Protein AF-A0A7S0SL80-F1 (afdb_monomer_lite)

Sequence (204 aa):
QRSHAAMSSPGVRVAADKIKVLCLHGFTQNADIFRKRTGSIRKPLKSRVDFVFIDGPHSAAGAFPDSDRAAADADEDGDAIDSVGPRAWWLVGENIAAAASAAAAAALLERVTLDGAAVAAPAPAAVTSLPTVTTDGEAPSEASPAPAPTWVRPALSREMRGWEETAALITEVVASEGPFDGVLAFSQGASTSALALALIPQLA

pLDDT: mean 70.62, std 24.89, range [29.25, 98.5]

Organism: NCBI:txid81844

Radius of gyration: 25.87 Å; chains: 1; bounding box: 81×48×88 Å

Structure (mmCIF, N/CA/C/O backbone):
data_AF-A0A7S0SL80-F1
#
_entry.id   AF-A0A7S0SL80-F1
#
loop_
_atom_site.group_PDB
_atom_site.id
_atom_site.type_symbol
_atom_site.label_atom_id
_atom_site.label_alt_id
_atom_site.label_comp_id
_atom_site.label_asym_id
_atom_site.label_entity_id
_atom_site.label_seq_id
_atom_site.pdbx_PDB_ins_code
_atom_site.Cartn_x
_atom_site.Cartn_y
_atom_site.Cartn_z
_atom_site.occupancy
_atom_site.B_iso_or_equiv
_atom_site.auth_seq_id
_atom_site.auth_comp_id
_atom_site.auth_asym_id
_atom_site.auth_atom_id
_atom_site.pdbx_PDB_model_num
ATOM 1 N N . GLN A 1 1 ? -39.225 17.479 52.456 1.00 45.88 1 GLN A N 1
ATOM 2 C CA . GLN A 1 1 ? -39.563 16.894 51.139 1.00 45.88 1 GLN A CA 1
ATOM 3 C C . GLN A 1 1 ? -39.237 17.890 50.033 1.00 45.88 1 GLN A C 1
ATOM 5 O O . GLN A 1 1 ? -40.044 18.768 49.779 1.00 45.88 1 GLN A O 1
ATOM 10 N N . ARG A 1 2 ? -38.063 17.774 49.404 1.00 41.66 2 ARG A N 1
ATOM 11 C CA . ARG A 1 2 ? -37.800 18.183 48.010 1.00 41.66 2 ARG A CA 1
ATOM 12 C C . ARG A 1 2 ? -36.617 17.345 47.524 1.00 41.66 2 ARG A C 1
ATOM 14 O O . ARG A 1 2 ? -35.468 17.745 47.643 1.00 41.66 2 ARG A O 1
ATOM 21 N N . SER A 1 3 ? -36.915 16.124 47.095 1.00 41.66 3 SER A N 1
ATOM 22 C CA . SER A 1 3 ? -35.968 15.254 46.403 1.00 41.66 3 SER A CA 1
ATOM 23 C C . SER A 1 3 ? -35.862 15.721 44.952 1.00 41.66 3 SER A C 1
ATOM 25 O O . SER A 1 3 ? -36.843 15.659 44.213 1.00 41.66 3 SER A O 1
ATOM 27 N N . HIS A 1 4 ? -34.683 16.201 44.560 1.00 39.75 4 HIS A N 1
ATOM 28 C CA . HIS A 1 4 ? -34.310 16.375 43.159 1.00 39.75 4 HIS A CA 1
ATOM 29 C C . HIS A 1 4 ? -34.235 14.987 42.511 1.00 39.75 4 HIS A C 1
ATOM 31 O O . HIS A 1 4 ? -33.303 14.227 42.765 1.00 39.75 4 HIS A O 1
ATOM 37 N N . ALA A 1 5 ? -35.235 14.639 41.704 1.00 42.50 5 ALA A N 1
ATOM 38 C CA . ALA A 1 5 ? -35.160 13.489 40.816 1.00 42.50 5 ALA A CA 1
ATOM 39 C C . ALA A 1 5 ? -34.332 13.894 39.589 1.00 42.50 5 ALA A C 1
ATOM 41 O O . ALA A 1 5 ? -34.804 14.634 38.727 1.00 42.50 5 ALA A O 1
ATOM 42 N N . ALA A 1 6 ? -33.077 13.450 39.534 1.00 42.19 6 ALA A N 1
ATOM 43 C CA . ALA A 1 6 ? -32.296 13.481 38.307 1.00 42.19 6 ALA A CA 1
ATOM 44 C C . ALA A 1 6 ? -32.868 12.417 37.360 1.00 42.19 6 ALA A C 1
ATOM 46 O O . ALA A 1 6 ? -32.791 11.222 37.640 1.00 42.19 6 ALA A O 1
ATOM 47 N N . MET A 1 7 ? -33.471 12.853 36.253 1.00 41.91 7 MET A N 1
ATOM 48 C CA . MET A 1 7 ? -33.813 11.963 35.149 1.00 41.91 7 MET A CA 1
ATOM 49 C C . MET A 1 7 ? -32.515 11.558 34.449 1.00 41.91 7 MET A C 1
ATOM 51 O O . MET A 1 7 ? -31.888 12.363 33.765 1.00 41.91 7 MET A O 1
ATOM 55 N N . SER A 1 8 ? -32.086 10.315 34.650 1.00 44.09 8 SER A N 1
ATOM 56 C CA . SER A 1 8 ? -31.025 9.709 33.852 1.00 44.09 8 SER A CA 1
ATOM 57 C C . SER A 1 8 ? -31.601 9.312 32.493 1.00 44.09 8 SER A C 1
ATOM 59 O O . SER A 1 8 ? -32.372 8.359 32.398 1.00 44.09 8 SER A O 1
ATOM 61 N N . SER A 1 9 ? -31.244 10.049 31.442 1.00 46.28 9 SER A N 1
ATOM 62 C CA . SER A 1 9 ? -31.487 9.630 30.058 1.00 46.28 9 SER A CA 1
ATOM 63 C C . SER A 1 9 ? -30.728 8.327 29.761 1.00 46.28 9 SER A C 1
ATOM 65 O O . SER A 1 9 ? -29.599 8.165 30.237 1.00 46.28 9 SER A O 1
ATOM 67 N N . PRO A 1 10 ? -31.293 7.392 28.975 1.00 47.53 10 PRO A N 1
ATOM 68 C CA . PRO A 1 10 ? -30.609 6.155 28.629 1.00 47.53 10 PRO A CA 1
ATOM 69 C C . PRO A 1 10 ? -29.461 6.473 27.666 1.00 47.53 10 PRO A C 1
ATOM 71 O O . PRO A 1 10 ? -29.673 6.854 26.517 1.00 47.53 10 PRO A O 1
ATOM 74 N N . GLY A 1 11 ? -28.228 6.345 28.154 1.00 39.84 11 GLY A N 1
ATOM 75 C CA . GLY A 1 11 ? -27.039 6.442 27.321 1.00 39.84 11 GLY A CA 1
ATOM 76 C C . GLY A 1 11 ? -27.026 5.315 26.294 1.00 39.84 11 GLY A C 1
ATOM 77 O O . GLY A 1 11 ? -26.896 4.144 26.654 1.00 39.84 11 GLY A O 1
ATOM 78 N N . VAL A 1 12 ? -27.115 5.672 25.014 1.00 49.72 12 VAL A N 1
ATOM 79 C CA . VAL A 1 12 ? -26.627 4.820 23.931 1.00 49.72 12 VAL A CA 1
ATOM 80 C C . VAL A 1 12 ? -25.124 4.682 24.152 1.00 49.72 12 VAL A C 1
ATOM 82 O O . VAL A 1 12 ? -24.356 5.609 23.904 1.00 49.72 12 VAL A O 1
ATOM 85 N N . ARG A 1 13 ? -24.690 3.536 24.678 1.00 46.88 13 ARG A N 1
ATOM 86 C CA . ARG A 1 13 ? -23.285 3.148 24.588 1.00 46.88 13 ARG A CA 1
ATOM 87 C C . ARG A 1 13 ? -23.047 2.705 23.151 1.00 46.88 13 ARG A C 1
ATOM 89 O O . ARG A 1 13 ? -23.249 1.539 22.833 1.00 46.88 13 ARG A O 1
ATOM 96 N N . VAL A 1 14 ? -22.654 3.647 22.296 1.00 53.72 14 VAL A N 1
ATOM 97 C CA . VAL A 1 14 ? -21.941 3.310 21.062 1.00 53.72 14 VAL A CA 1
ATOM 98 C C . VAL A 1 14 ? -20.689 2.576 21.540 1.00 53.72 14 VAL A C 1
ATOM 100 O O . VAL A 1 14 ? -19.920 3.129 22.332 1.00 53.72 14 VAL A O 1
ATOM 103 N N . ALA A 1 15 ? -20.544 1.293 21.199 1.00 55.31 15 ALA A N 1
ATOM 104 C CA . ALA A 1 15 ? -19.260 0.627 21.371 1.00 55.31 15 ALA A CA 1
ATOM 105 C C . ALA A 1 15 ? -18.229 1.532 20.693 1.00 55.31 15 ALA A C 1
ATOM 107 O O . ALA A 1 15 ? -18.472 1.946 19.569 1.00 55.31 15 ALA A O 1
ATOM 108 N N . ALA A 1 16 ? -17.168 1.943 21.389 1.00 63.47 16 ALA A N 1
ATOM 109 C CA . ALA A 1 16 ? -16.186 2.832 20.781 1.00 63.47 16 ALA A CA 1
ATOM 110 C C . ALA A 1 16 ? -15.613 2.117 19.551 1.00 63.47 16 ALA A C 1
ATOM 112 O O . ALA A 1 16 ? -14.876 1.139 19.711 1.00 63.47 16 ALA A O 1
ATOM 113 N N . ASP A 1 17 ? -16.027 2.547 18.357 1.00 83.19 17 ASP A N 1
ATOM 114 C CA . ASP A 1 17 ? -15.574 1.956 17.109 1.00 83.19 17 ASP A CA 1
ATOM 115 C C . ASP A 1 17 ? -14.051 2.068 17.070 1.00 83.19 17 ASP A C 1
ATOM 117 O O . ASP A 1 17 ? -13.460 3.078 17.471 1.00 83.19 17 ASP A O 1
ATOM 121 N N . LYS A 1 18 ? -13.396 0.968 16.702 1.00 92.19 18 LYS A N 1
ATOM 122 C CA . LYS A 1 18 ? -11.940 0.962 16.589 1.00 92.19 18 LYS A CA 1
ATOM 123 C C . LYS A 1 18 ? -11.539 1.916 15.472 1.00 92.19 18 LYS A C 1
ATOM 125 O O . LYS A 1 18 ? -12.165 1.912 14.419 1.00 92.19 18 LYS A O 1
ATOM 130 N N . ILE A 1 19 ? -10.449 2.642 15.691 1.00 95.50 19 ILE A N 1
ATOM 131 C CA . ILE A 1 19 ? -9.806 3.467 14.668 1.00 95.50 19 ILE A CA 1
ATOM 132 C C . ILE A 1 19 ? -9.389 2.541 13.526 1.00 95.50 19 ILE A C 1
ATOM 134 O O . ILE A 1 19 ? -8.649 1.588 13.771 1.00 95.50 19 ILE A O 1
ATOM 138 N N . LYS A 1 20 ? -9.833 2.794 12.301 1.00 96.56 20 LYS A N 1
ATOM 139 C CA . LYS A 1 20 ? -9.471 1.974 11.146 1.00 96.56 20 LYS A CA 1
ATOM 140 C C . LYS A 1 20 ? -8.301 2.598 10.397 1.00 96.56 20 LYS A C 1
ATOM 142 O O . LYS A 1 20 ? -8.351 3.755 9.997 1.00 96.56 20 LYS A O 1
ATOM 147 N N . VAL A 1 21 ? -7.233 1.831 10.205 1.00 97.94 21 VAL A N 1
ATOM 148 C CA . VAL A 1 21 ? -5.991 2.293 9.579 1.00 97.94 21 VAL A CA 1
ATOM 149 C C . VAL A 1 21 ? -5.694 1.467 8.336 1.00 97.94 21 VAL A C 1
ATOM 151 O O . VAL A 1 21 ? -5.547 0.247 8.424 1.00 97.94 21 VAL A O 1
ATOM 154 N N . LEU A 1 22 ? -5.566 2.141 7.193 1.00 98.44 22 LEU A N 1
ATOM 155 C CA . LEU A 1 22 ? -5.113 1.538 5.941 1.00 98.44 22 LEU A CA 1
ATOM 156 C C . LEU A 1 22 ? -3.594 1.339 5.984 1.00 98.44 22 LEU A C 1
ATOM 158 O O . LEU A 1 22 ? -2.851 2.266 6.302 1.00 98.44 22 LEU A O 1
ATOM 162 N N . CYS A 1 23 ? -3.116 0.145 5.652 1.00 98.50 23 CYS A N 1
ATOM 163 C CA . CYS A 1 23 ? -1.708 -0.224 5.722 1.00 98.50 23 CYS A CA 1
ATOM 164 C C . CYS A 1 23 ? -1.111 -0.454 4.328 1.00 98.50 23 CYS A C 1
ATOM 166 O O . CYS A 1 23 ? -1.499 -1.397 3.638 1.00 98.50 23 CYS A O 1
ATOM 168 N N . LEU A 1 24 ? -0.110 0.353 3.955 1.00 98.44 24 LEU A N 1
ATOM 169 C CA . LEU A 1 24 ? 0.562 0.302 2.649 1.00 98.44 24 LEU A CA 1
ATOM 170 C C . LEU A 1 24 ? 2.029 -0.140 2.798 1.00 98.44 24 LEU A C 1
ATOM 172 O O . LEU A 1 24 ? 2.860 0.577 3.367 1.00 98.44 24 LEU A O 1
ATOM 176 N N . HIS A 1 25 ? 2.357 -1.326 2.281 1.00 97.38 25 HIS A N 1
ATOM 177 C CA . HIS A 1 25 ? 3.691 -1.930 2.397 1.00 97.38 25 HIS A CA 1
ATOM 178 C C . HIS A 1 25 ? 4.760 -1.222 1.533 1.00 97.38 25 HIS A C 1
ATOM 180 O O . HIS A 1 25 ? 4.447 -0.412 0.663 1.00 97.38 25 HIS A O 1
ATOM 186 N N . GLY A 1 26 ? 6.044 -1.529 1.747 1.00 94.62 26 GLY A N 1
ATOM 187 C CA . GLY A 1 26 ? 7.151 -1.008 0.933 1.00 94.62 26 GLY A CA 1
ATOM 188 C C . GLY A 1 26 ? 7.387 -1.783 -0.368 1.00 94.62 26 GLY A C 1
ATOM 189 O O . GLY A 1 26 ? 6.841 -2.865 -0.572 1.00 94.62 26 GLY A O 1
ATOM 190 N N . PHE A 1 27 ? 8.242 -1.247 -1.244 1.00 91.62 27 PHE A N 1
ATOM 191 C CA . PHE A 1 27 ? 8.637 -1.918 -2.488 1.00 91.62 27 PHE A CA 1
ATOM 192 C C . PHE A 1 27 ? 9.201 -3.311 -2.191 1.00 91.62 27 PHE A C 1
ATOM 194 O O . PHE A 1 27 ? 9.991 -3.470 -1.260 1.00 91.62 27 PHE A O 1
ATOM 201 N N . THR A 1 28 ? 8.816 -4.306 -2.990 1.00 90.12 28 THR A N 1
ATOM 202 C CA . THR A 1 28 ? 9.224 -5.720 -2.880 1.00 90.12 28 THR A CA 1
ATOM 203 C C . THR A 1 28 ? 8.741 -6.465 -1.639 1.00 90.12 28 THR A C 1
ATOM 205 O O . THR A 1 28 ? 9.136 -7.609 -1.449 1.00 90.12 28 THR A O 1
ATOM 208 N N . GLN A 1 29 ? 7.843 -5.862 -0.858 1.00 91.19 29 GLN A N 1
ATOM 209 C CA . GLN A 1 29 ? 7.086 -6.523 0.209 1.00 91.19 29 GLN A CA 1
ATOM 210 C C . GLN A 1 29 ? 5.669 -6.863 -0.273 1.00 91.19 29 GLN A C 1
ATOM 212 O O . GLN A 1 29 ? 5.323 -6.596 -1.420 1.00 91.19 29 GLN A O 1
ATOM 217 N N . ASN A 1 30 ? 4.852 -7.417 0.615 1.00 93.56 30 ASN A N 1
ATOM 218 C CA . ASN A 1 30 ? 3.414 -7.624 0.448 1.00 93.56 30 ASN A CA 1
ATOM 219 C C . ASN A 1 30 ? 2.694 -7.295 1.776 1.00 93.56 30 ASN A C 1
ATOM 221 O O . ASN A 1 30 ? 3.339 -6.943 2.779 1.00 93.56 30 ASN A O 1
ATOM 225 N N . ALA A 1 31 ? 1.366 -7.389 1.788 1.00 95.69 31 ALA A N 1
ATOM 226 C CA . ALA A 1 31 ? 0.514 -7.137 2.945 1.00 95.69 31 ALA A CA 1
ATOM 227 C C . ALA A 1 31 ? 0.921 -7.981 4.164 1.00 95.69 31 ALA A C 1
ATOM 229 O O . ALA A 1 31 ? 1.035 -7.454 5.277 1.00 95.69 31 ALA A O 1
ATOM 230 N N . ASP A 1 32 ? 1.212 -9.265 3.958 1.00 93.19 32 ASP A N 1
ATOM 231 C CA . ASP A 1 32 ? 1.542 -10.207 5.028 1.00 93.19 32 ASP A CA 1
ATOM 232 C C . ASP A 1 32 ? 2.886 -9.910 5.691 1.00 93.19 32 ASP A C 1
ATOM 234 O O . ASP A 1 32 ? 2.960 -9.799 6.921 1.00 93.19 32 ASP A O 1
ATOM 238 N N . ILE A 1 33 ? 3.942 -9.707 4.899 1.00 91.25 33 ILE A N 1
ATOM 239 C CA . ILE A 1 33 ? 5.267 -9.303 5.386 1.00 91.25 33 ILE A CA 1
ATOM 240 C C . ILE A 1 33 ? 5.136 -8.004 6.180 1.00 91.25 33 ILE A C 1
ATOM 242 O O . ILE A 1 33 ? 5.665 -7.881 7.290 1.00 91.25 33 ILE A O 1
ATOM 246 N N . PHE A 1 34 ? 4.387 -7.031 5.656 1.00 95.25 34 PHE A N 1
ATOM 247 C CA . PHE A 1 34 ? 4.197 -5.764 6.350 1.00 95.25 34 PHE A CA 1
ATOM 248 C C . PHE A 1 34 ? 3.421 -5.939 7.662 1.00 95.25 34 PHE A C 1
ATOM 250 O O . PHE A 1 34 ? 3.798 -5.366 8.688 1.00 95.25 34 PHE A O 1
ATOM 257 N N . ARG A 1 35 ? 2.400 -6.799 7.692 1.00 95.19 35 ARG A N 1
ATOM 258 C CA . ARG A 1 35 ? 1.628 -7.134 8.898 1.00 95.19 35 ARG A CA 1
ATOM 259 C C . ARG A 1 35 ? 2.446 -7.862 9.967 1.00 95.19 35 ARG A C 1
ATOM 261 O O . ARG A 1 35 ? 2.196 -7.664 11.168 1.00 95.19 35 ARG A O 1
ATOM 268 N N . LYS A 1 36 ? 3.383 -8.723 9.558 1.00 93.25 36 LYS A N 1
ATOM 269 C CA . LYS A 1 36 ? 4.331 -9.408 10.450 1.00 93.25 36 LYS A CA 1
ATOM 270 C C . LYS A 1 36 ? 5.310 -8.399 11.053 1.00 93.25 36 LYS A C 1
ATOM 272 O O . LYS A 1 36 ? 5.351 -8.253 12.278 1.00 93.25 36 LYS A O 1
ATOM 277 N N . ARG A 1 37 ? 5.978 -7.601 10.213 1.00 92.38 37 ARG A N 1
ATOM 278 C CA . ARG A 1 37 ? 6.986 -6.605 10.632 1.00 92.38 37 ARG A CA 1
ATOM 279 C C . ARG A 1 37 ? 6.424 -5.457 11.469 1.00 92.38 37 ARG A C 1
ATOM 281 O O . ARG A 1 37 ? 7.108 -4.932 12.341 1.00 92.38 37 ARG A O 1
ATOM 288 N N . THR A 1 38 ? 5.158 -5.099 11.277 1.00 94.38 38 THR A N 1
ATOM 289 C CA . THR A 1 38 ? 4.466 -4.095 12.108 1.00 94.38 38 THR A CA 1
ATOM 290 C C . THR A 1 38 ? 3.914 -4.666 13.420 1.00 94.38 38 THR A C 1
ATOM 292 O O . THR A 1 38 ? 3.205 -3.975 14.153 1.00 94.38 38 THR A O 1
ATOM 295 N N . GLY A 1 39 ? 4.241 -5.917 13.773 1.00 94.38 39 GLY A N 1
ATOM 296 C CA . GLY A 1 39 ? 3.738 -6.597 14.967 1.00 94.38 39 GLY A CA 1
ATOM 297 C C . GLY A 1 39 ? 3.978 -5.847 16.283 1.00 94.38 39 GLY A C 1
ATOM 298 O O . GLY A 1 39 ? 3.116 -5.899 17.161 1.00 94.38 39 GLY A O 1
ATOM 299 N N . SER A 1 40 ? 5.091 -5.120 16.416 1.00 95.56 40 SER A N 1
ATOM 300 C CA . SER A 1 40 ? 5.412 -4.309 17.603 1.00 95.56 40 SER A CA 1
ATOM 301 C C . SER A 1 40 ? 4.432 -3.152 17.831 1.00 95.56 40 SER A C 1
ATOM 303 O O . SER A 1 40 ? 4.143 -2.821 18.977 1.00 95.56 40 SER A O 1
ATOM 305 N N . ILE A 1 41 ? 3.867 -2.586 16.761 1.00 93.69 41 ILE A N 1
ATOM 306 C CA . ILE A 1 41 ? 2.857 -1.517 16.812 1.00 93.69 41 ILE A CA 1
ATOM 307 C C . ILE A 1 41 ? 1.446 -2.122 16.845 1.00 93.69 41 ILE A C 1
ATOM 309 O O . ILE A 1 41 ? 0.592 -1.716 17.634 1.00 93.69 41 ILE A O 1
ATOM 313 N N . ARG A 1 42 ? 1.201 -3.149 16.027 1.00 95.38 42 ARG A N 1
ATOM 314 C CA . ARG A 1 42 ? -0.118 -3.769 15.855 1.00 95.38 42 ARG A CA 1
ATOM 315 C C . ARG A 1 42 ? -0.587 -4.538 17.090 1.00 95.38 42 ARG A C 1
ATOM 317 O O . ARG A 1 42 ? -1.750 -4.427 17.475 1.00 95.38 42 ARG A O 1
ATOM 324 N N . LYS A 1 43 ? 0.284 -5.343 17.718 1.00 95.62 43 LYS A N 1
ATOM 325 C CA . LYS A 1 43 ? -0.107 -6.218 18.843 1.00 95.62 43 LYS A CA 1
ATOM 326 C C . LYS A 1 43 ? -0.609 -5.414 20.059 1.00 95.62 43 LYS A C 1
ATOM 328 O O . LYS A 1 43 ? -1.670 -5.784 20.567 1.00 95.62 43 LYS A O 1
ATOM 333 N N . PRO A 1 44 ? 0.057 -4.326 20.502 1.00 97.06 44 PRO A N 1
ATOM 334 C CA . PRO A 1 44 ? -0.446 -3.491 21.598 1.00 97.06 44 PRO A CA 1
ATOM 335 C C . PRO A 1 44 ? -1.743 -2.740 21.267 1.00 97.06 44 PRO A C 1
ATOM 337 O O . PRO A 1 44 ? -2.557 -2.506 22.157 1.00 97.06 44 PRO A O 1
ATOM 340 N N . LEU A 1 45 ? -1.957 -2.379 19.997 1.00 95.75 45 LEU A N 1
ATOM 341 C CA . LEU A 1 45 ? -3.075 -1.530 19.572 1.00 95.75 45 LEU A CA 1
ATOM 342 C C . LEU A 1 45 ? -4.325 -2.296 19.111 1.00 95.75 45 LEU A C 1
ATOM 344 O O . LEU A 1 45 ? -5.356 -1.673 18.878 1.00 95.75 45 LEU A O 1
ATOM 348 N N . LYS A 1 46 ? -4.299 -3.635 19.053 1.00 93.25 46 LYS A N 1
ATOM 349 C CA . LYS A 1 46 ? -5.392 -4.482 18.517 1.00 93.25 46 LYS A CA 1
ATOM 350 C C . LYS A 1 46 ? -6.787 -4.262 19.131 1.00 93.25 46 LYS A C 1
ATOM 352 O O . LYS A 1 46 ? -7.798 -4.646 18.539 1.00 93.25 46 LYS A O 1
ATOM 357 N N . SER A 1 47 ? -6.858 -3.736 20.356 1.00 94.06 47 SER A N 1
ATOM 358 C CA . SER A 1 47 ? -8.125 -3.443 21.041 1.00 94.06 47 SER A CA 1
ATOM 359 C C . SER A 1 47 ? -8.732 -2.105 20.625 1.00 94.06 47 SER A C 1
ATOM 361 O O . SER A 1 47 ? -9.924 -1.913 20.834 1.00 94.06 47 SER A O 1
ATOM 363 N N . ARG A 1 48 ? -7.933 -1.210 20.037 1.00 95.38 48 ARG A N 1
ATOM 364 C CA . ARG A 1 48 ? -8.309 0.168 19.692 1.00 95.38 48 ARG A CA 1
ATOM 365 C C . ARG A 1 48 ? -8.233 0.465 18.202 1.00 95.38 48 ARG A C 1
ATOM 367 O O . ARG A 1 48 ? -8.915 1.374 17.757 1.00 95.38 48 ARG A O 1
ATOM 374 N N . VAL A 1 49 ? -7.392 -0.264 17.475 1.00 96.75 49 VAL A N 1
ATOM 375 C CA . VAL A 1 49 ? -7.111 -0.031 16.061 1.00 96.75 49 VAL A CA 1
ATOM 376 C C . VAL A 1 49 ? -7.411 -1.296 15.272 1.00 96.75 49 VAL A C 1
ATOM 378 O O . VAL A 1 49 ? -7.006 -2.395 15.671 1.00 96.75 49 VAL A O 1
ATOM 381 N N . ASP A 1 50 ? -8.129 -1.126 14.172 1.00 96.12 50 ASP A N 1
ATOM 382 C CA . ASP A 1 50 ? -8.305 -2.116 13.125 1.00 96.12 50 ASP A CA 1
ATOM 383 C C . ASP A 1 50 ? -7.354 -1.785 11.970 1.00 96.12 50 ASP A C 1
ATOM 385 O O . ASP A 1 50 ? -7.370 -0.673 11.450 1.00 96.12 50 ASP A O 1
ATOM 389 N N . PHE A 1 51 ? -6.468 -2.714 11.622 1.00 97.50 51 PHE A N 1
ATOM 390 C CA . PHE A 1 51 ? -5.441 -2.488 10.604 1.00 97.50 51 PHE A CA 1
ATOM 391 C C . PHE A 1 51 ? -5.784 -3.295 9.356 1.00 97.50 51 PHE A C 1
ATOM 393 O O . PHE A 1 51 ? -5.757 -4.528 9.405 1.00 97.50 51 PHE A O 1
ATOM 400 N N . VAL A 1 52 ? -6.031 -2.604 8.247 1.00 97.81 52 VAL A N 1
ATOM 401 C CA . VAL A 1 52 ? -6.367 -3.199 6.949 1.00 97.81 52 VAL A CA 1
ATOM 402 C C . VAL A 1 52 ? -5.125 -3.185 6.071 1.00 97.81 52 VAL A C 1
ATOM 404 O O . VAL A 1 52 ? -4.668 -2.125 5.654 1.00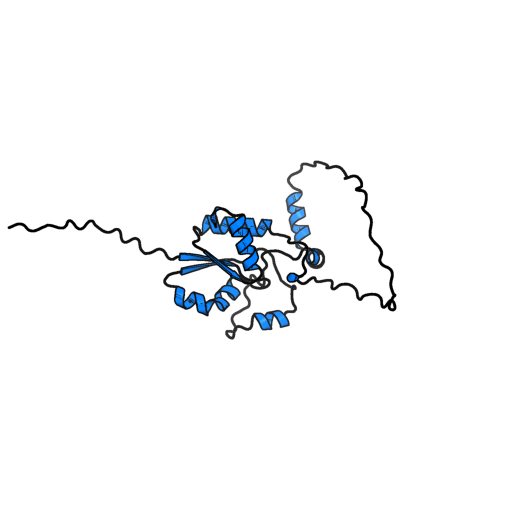 97.81 52 VAL A O 1
ATOM 407 N N . PHE A 1 53 ? -4.543 -4.355 5.821 1.00 98.06 53 PHE A N 1
ATOM 408 C CA . PHE A 1 53 ? -3.358 -4.506 4.975 1.00 98.06 53 PHE A CA 1
ATOM 409 C C . PHE A 1 53 ? -3.785 -4.910 3.572 1.00 98.06 53 PHE A C 1
ATOM 411 O O . PHE A 1 53 ? -4.533 -5.872 3.426 1.00 98.06 53 PHE A O 1
ATOM 418 N N . ILE A 1 54 ? -3.283 -4.197 2.566 1.00 98.06 54 ILE A N 1
ATOM 419 C CA . ILE A 1 54 ? -3.576 -4.469 1.158 1.00 98.06 54 ILE A CA 1
ATOM 420 C C . ILE A 1 54 ? -2.290 -4.638 0.353 1.00 98.06 54 ILE A C 1
ATOM 422 O O . ILE A 1 54 ? -1.251 -4.062 0.691 1.00 98.06 54 ILE A O 1
ATOM 426 N N . ASP A 1 55 ? -2.372 -5.438 -0.704 1.00 97.31 55 ASP A N 1
ATOM 427 C CA . ASP A 1 55 ? -1.268 -5.706 -1.619 1.00 97.31 55 ASP A CA 1
ATOM 428 C C . ASP A 1 55 ? -1.222 -4.690 -2.756 1.00 97.31 55 ASP A C 1
ATOM 430 O O . ASP A 1 55 ? -2.240 -4.365 -3.361 1.00 97.31 55 ASP A O 1
ATOM 434 N N . GLY A 1 56 ? -0.020 -4.224 -3.090 1.00 95.88 56 GLY A N 1
ATOM 435 C CA . GLY A 1 56 ? 0.205 -3.422 -4.285 1.00 95.88 56 GLY A CA 1
ATOM 436 C C . GLY A 1 56 ? -0.133 -4.218 -5.553 1.00 95.88 56 GLY A C 1
ATOM 437 O O . GLY A 1 56 ? 0.180 -5.411 -5.632 1.00 95.88 56 GLY A O 1
ATOM 438 N N . PRO A 1 57 ? -0.732 -3.590 -6.579 1.00 95.69 57 PRO A N 1
ATOM 439 C CA . PRO A 1 57 ? -1.219 -4.315 -7.753 1.00 95.69 57 PRO A CA 1
ATOM 440 C C . PRO A 1 57 ? -0.082 -4.846 -8.637 1.00 95.69 57 PRO A C 1
ATOM 442 O O . PRO A 1 57 ? -0.256 -5.828 -9.363 1.00 95.69 57 PRO A O 1
ATOM 445 N N . HIS A 1 58 ? 1.109 -4.246 -8.563 1.00 92.06 58 HIS A N 1
ATOM 446 C CA . HIS A 1 58 ? 2.218 -4.576 -9.454 1.00 92.06 58 HIS A CA 1
ATOM 447 C C . HIS A 1 58 ? 3.106 -5.664 -8.868 1.00 92.06 58 HIS A C 1
ATOM 449 O O . HIS A 1 58 ? 3.513 -5.590 -7.710 1.00 92.06 58 HIS A O 1
ATOM 455 N N . SER A 1 59 ? 3.468 -6.660 -9.679 1.00 90.44 59 SER A N 1
ATOM 456 C CA . SER A 1 59 ? 4.494 -7.627 -9.286 1.00 90.44 59 SER A CA 1
ATOM 457 C C . SER A 1 59 ? 5.870 -6.963 -9.258 1.00 90.44 59 SER A C 1
ATOM 459 O O . SER A 1 59 ? 6.262 -6.278 -10.199 1.00 90.44 59 SER A O 1
ATOM 461 N N . ALA A 1 60 ? 6.622 -7.212 -8.189 1.00 87.19 60 ALA A N 1
ATOM 462 C CA . ALA A 1 60 ? 8.026 -6.834 -8.054 1.00 87.19 60 ALA A CA 1
ATOM 463 C C . ALA A 1 60 ? 8.951 -8.068 -8.078 1.00 87.19 60 ALA A C 1
ATOM 465 O O . ALA A 1 60 ? 10.069 -8.045 -7.544 1.00 87.19 60 ALA A O 1
ATOM 466 N N . ALA A 1 61 ? 8.479 -9.182 -8.647 1.00 84.19 61 ALA A N 1
ATOM 467 C CA . ALA A 1 61 ? 9.284 -10.383 -8.835 1.00 84.19 61 ALA A CA 1
ATOM 468 C C . ALA A 1 61 ? 10.501 -10.069 -9.725 1.00 84.19 61 ALA A C 1
ATOM 470 O O . ALA A 1 61 ? 10.416 -9.266 -10.649 1.00 84.19 61 ALA A O 1
ATOM 471 N N . GLY A 1 62 ? 11.661 -10.641 -9.395 1.00 79.19 62 GLY A N 1
ATOM 472 C CA . GLY A 1 62 ? 12.913 -10.385 -10.123 1.00 79.19 62 GLY A CA 1
ATOM 473 C C . GLY A 1 62 ? 13.541 -8.994 -9.934 1.00 79.19 62 GLY A C 1
ATOM 474 O O . GLY A 1 62 ? 14.607 -8.747 -10.486 1.00 79.19 62 GLY A O 1
ATOM 475 N N . ALA A 1 63 ? 12.939 -8.090 -9.146 1.00 77.25 63 ALA A N 1
ATOM 476 C CA . ALA A 1 63 ? 13.514 -6.763 -8.891 1.00 77.25 63 ALA A CA 1
ATOM 477 C C . ALA A 1 63 ? 14.836 -6.799 -8.100 1.00 77.25 63 ALA A C 1
ATOM 479 O O . ALA A 1 63 ? 15.671 -5.917 -8.270 1.00 77.25 63 ALA A O 1
ATOM 480 N N . PHE A 1 64 ? 15.018 -7.811 -7.251 1.00 72.12 64 PHE A N 1
ATOM 481 C CA . PHE A 1 64 ? 16.263 -8.093 -6.541 1.00 72.12 64 PHE A CA 1
ATOM 482 C C . PHE A 1 64 ? 16.557 -9.597 -6.610 1.00 72.12 64 PHE A C 1
ATOM 484 O O . PHE A 1 64 ? 15.602 -10.376 -6.734 1.00 72.12 64 PHE A O 1
ATOM 491 N N . PRO A 1 65 ? 17.835 -10.011 -6.510 1.00 67.00 65 PRO A N 1
ATOM 492 C CA . PRO A 1 65 ? 18.202 -11.411 -6.328 1.00 67.00 65 PRO A CA 1
ATOM 493 C C . PRO A 1 65 ? 17.490 -12.021 -5.114 1.00 67.00 65 PRO A C 1
ATOM 495 O O . PRO A 1 65 ? 17.302 -11.349 -4.098 1.00 67.00 65 PRO A O 1
ATOM 498 N N . ASP A 1 66 ? 17.150 -13.308 -5.182 1.00 64.25 66 ASP A N 1
ATOM 499 C CA . ASP A 1 66 ? 16.451 -14.004 -4.090 1.00 64.25 66 ASP A CA 1
ATOM 500 C C . ASP A 1 66 ? 17.242 -13.993 -2.767 1.00 64.25 66 ASP A C 1
ATOM 502 O O . ASP A 1 66 ? 16.647 -14.017 -1.692 1.00 64.25 66 ASP A O 1
ATOM 506 N N . SER A 1 67 ? 18.574 -13.871 -2.820 1.00 59.03 67 SER A N 1
ATOM 507 C CA . SER A 1 67 ? 19.428 -13.701 -1.635 1.00 59.03 67 SER A CA 1
ATOM 508 C C . SER A 1 67 ? 19.171 -12.390 -0.887 1.00 59.03 67 SER A C 1
ATOM 510 O O . SER A 1 67 ? 19.174 -12.368 0.343 1.00 59.03 67 SER A O 1
ATOM 512 N N . ASP A 1 68 ? 18.920 -11.304 -1.620 1.00 59.56 68 ASP A N 1
ATOM 513 C CA . ASP A 1 68 ? 18.668 -9.979 -1.044 1.00 59.56 68 ASP A CA 1
ATOM 514 C C . ASP A 1 68 ? 17.248 -9.905 -0.470 1.00 59.56 68 ASP A C 1
ATOM 516 O O . ASP A 1 68 ? 17.005 -9.221 0.526 1.00 59.56 68 ASP A O 1
ATOM 520 N N . ARG A 1 69 ? 16.319 -10.671 -1.060 1.00 59.22 69 ARG A N 1
ATOM 521 C CA . ARG A 1 69 ? 14.978 -10.887 -0.509 1.00 59.22 69 ARG A CA 1
ATOM 522 C C . ARG A 1 69 ? 15.018 -11.689 0.771 1.00 59.22 69 ARG A C 1
ATOM 524 O O . ARG A 1 69 ? 14.477 -11.230 1.759 1.00 59.22 69 ARG A O 1
ATOM 531 N N . ALA A 1 70 ? 15.713 -12.825 0.789 1.00 56.41 70 ALA A N 1
ATOM 532 C CA . ALA A 1 70 ? 15.833 -13.656 1.983 1.00 56.41 70 ALA A CA 1
ATOM 533 C C . ALA A 1 70 ? 16.432 -12.882 3.170 1.00 56.41 70 ALA A C 1
ATOM 535 O O . ALA A 1 70 ? 16.016 -13.088 4.302 1.00 56.41 70 ALA A O 1
ATOM 536 N N . ALA A 1 71 ? 17.354 -11.943 2.926 1.00 55.56 71 ALA A N 1
ATOM 537 C CA . ALA A 1 71 ? 17.875 -11.057 3.968 1.00 55.56 71 ALA A CA 1
ATOM 538 C C . ALA A 1 71 ? 16.838 -10.038 4.481 1.00 55.56 71 ALA A C 1
ATOM 540 O O . ALA A 1 71 ? 16.882 -9.647 5.646 1.00 55.56 71 ALA A O 1
ATOM 541 N N . ALA A 1 72 ? 15.905 -9.599 3.631 1.00 52.25 72 ALA A N 1
ATOM 542 C CA . ALA A 1 72 ? 14.784 -8.768 4.048 1.00 52.25 72 ALA A CA 1
ATOM 543 C C . ALA A 1 72 ? 13.683 -9.604 4.728 1.00 52.25 72 ALA A C 1
ATOM 545 O O . ALA A 1 72 ? 13.093 -9.137 5.697 1.00 52.25 72 ALA A O 1
ATOM 546 N N . ASP A 1 73 ? 13.428 -10.814 4.236 1.00 54.06 73 ASP A N 1
ATOM 547 C CA . ASP A 1 73 ? 12.286 -11.690 4.528 1.00 54.06 73 ASP A CA 1
ATOM 548 C C . ASP A 1 73 ? 12.617 -12.823 5.508 1.00 54.06 73 ASP A C 1
ATOM 550 O O . ASP A 1 73 ? 11.814 -13.737 5.683 1.00 54.06 73 ASP A O 1
ATOM 554 N N . ALA A 1 74 ? 13.784 -12.768 6.158 1.00 52.66 74 ALA A N 1
ATOM 555 C CA . ALA A 1 74 ? 14.167 -13.672 7.236 1.00 52.66 74 ALA A CA 1
ATOM 556 C C . ALA A 1 74 ? 13.279 -13.434 8.471 1.00 52.66 74 ALA A C 1
ATOM 558 O O . ALA A 1 74 ? 13.682 -12.787 9.435 1.00 52.66 74 ALA A O 1
ATOM 559 N N . ASP A 1 75 ? 12.054 -13.951 8.428 1.00 47.75 75 ASP A N 1
ATOM 560 C CA . ASP A 1 75 ? 11.279 -14.280 9.616 1.00 47.75 75 ASP A CA 1
ATOM 561 C C . ASP A 1 75 ? 11.767 -15.645 10.147 1.00 47.75 75 ASP A C 1
ATOM 563 O O . ASP A 1 75 ? 11.991 -16.587 9.387 1.00 47.75 75 ASP A O 1
ATOM 567 N N . GLU A 1 76 ? 11.953 -15.746 11.467 1.00 50.56 76 GLU A N 1
ATOM 568 C CA . GLU A 1 76 ? 12.422 -16.953 12.178 1.00 50.56 76 GLU A CA 1
ATOM 569 C C . GLU A 1 76 ? 11.412 -18.120 12.164 1.00 50.56 76 GLU A C 1
ATOM 571 O O . GLU A 1 76 ? 11.759 -19.244 12.526 1.00 50.56 76 GLU A O 1
ATOM 576 N N . ASP A 1 77 ? 10.175 -17.878 11.726 1.00 49.19 77 ASP A N 1
ATOM 577 C CA . ASP A 1 77 ? 9.119 -18.882 11.614 1.00 49.19 77 ASP A CA 1
ATOM 578 C C . ASP A 1 77 ? 8.999 -19.319 10.148 1.00 49.19 77 ASP A C 1
ATOM 580 O O . ASP A 1 77 ? 8.525 -18.559 9.304 1.00 49.19 77 ASP A O 1
ATOM 584 N N . GLY A 1 78 ? 9.455 -20.541 9.846 1.00 46.91 78 GLY A N 1
ATOM 585 C CA . GLY A 1 78 ? 9.510 -21.159 8.511 1.00 46.91 78 GLY A CA 1
ATOM 586 C C . GLY A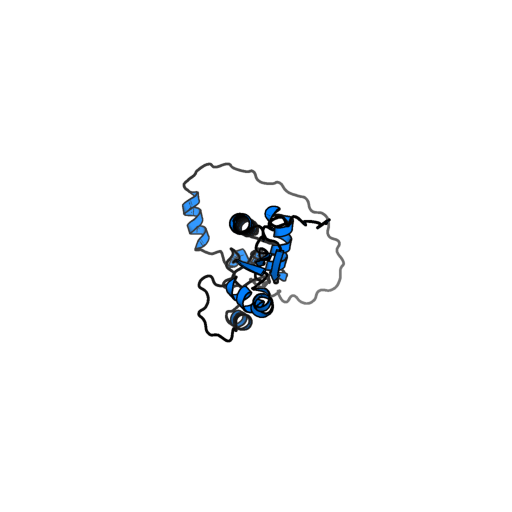 1 78 ? 8.155 -21.457 7.851 1.00 46.91 78 GLY A C 1
ATOM 587 O O . GLY A 1 78 ? 7.967 -22.540 7.296 1.00 46.91 78 GLY A O 1
ATOM 588 N N . ASP A 1 79 ? 7.216 -20.518 7.914 1.00 46.78 79 ASP A N 1
ATOM 589 C CA . ASP A 1 79 ? 5.960 -20.561 7.177 1.00 46.78 79 ASP A CA 1
ATOM 590 C C . ASP A 1 79 ? 6.196 -20.334 5.679 1.00 46.78 79 ASP A C 1
ATOM 592 O O . ASP A 1 79 ? 7.054 -19.553 5.261 1.00 46.78 79 ASP A O 1
ATOM 596 N N . ALA A 1 80 ? 5.411 -21.042 4.866 1.00 48.03 80 ALA A N 1
ATOM 597 C CA . ALA A 1 80 ? 5.491 -21.016 3.413 1.00 48.03 80 ALA A CA 1
ATOM 598 C C . ALA A 1 80 ? 5.449 -19.583 2.851 1.00 48.03 80 ALA A C 1
ATOM 600 O O . ALA A 1 80 ? 4.668 -18.743 3.303 1.00 48.03 80 ALA A O 1
ATOM 601 N N . ILE A 1 81 ? 6.274 -19.341 1.826 1.00 52.56 81 ILE A N 1
ATOM 602 C CA . ILE A 1 81 ? 6.232 -18.132 0.999 1.00 52.56 81 ILE A CA 1
ATOM 603 C C . ILE A 1 81 ? 4.789 -17.939 0.520 1.00 52.56 81 ILE A C 1
ATOM 605 O O . ILE A 1 81 ? 4.205 -18.840 -0.085 1.00 52.56 81 ILE A O 1
ATOM 609 N N . ASP A 1 82 ? 4.221 -16.775 0.820 1.00 57.88 82 ASP A N 1
ATOM 610 C CA . ASP A 1 82 ? 2.898 -16.373 0.353 1.00 57.88 82 ASP A CA 1
ATOM 611 C C . ASP A 1 82 ? 2.780 -16.526 -1.183 1.00 57.88 82 ASP A C 1
ATOM 613 O O . ASP A 1 82 ? 3.688 -16.179 -1.941 1.00 57.88 82 ASP A O 1
ATOM 617 N N . SER A 1 83 ? 1.628 -17.031 -1.636 1.00 62.66 83 SER A N 1
ATOM 618 C CA . SER A 1 83 ? 1.261 -17.218 -3.046 1.00 62.66 83 SER A CA 1
ATOM 619 C C . SER A 1 83 ? 1.264 -15.945 -3.910 1.00 62.66 83 SER A C 1
ATOM 621 O O . SER A 1 83 ? 1.400 -16.037 -5.130 1.00 62.66 83 SER A O 1
ATOM 623 N N . VAL A 1 84 ? 1.098 -14.764 -3.310 1.00 82.19 84 VAL A N 1
ATOM 624 C CA . VAL A 1 84 ? 1.017 -13.462 -3.982 1.00 82.19 84 VAL A CA 1
ATOM 625 C C . VAL A 1 84 ? 2.420 -12.950 -4.313 1.00 82.19 84 VAL A C 1
ATOM 627 O O . VAL A 1 84 ? 2.607 -12.309 -5.350 1.00 82.19 84 VAL A O 1
ATOM 630 N N . GLY A 1 85 ? 3.426 -13.281 -3.506 1.00 87.06 85 GLY A N 1
ATOM 631 C CA . GLY A 1 85 ? 4.805 -12.879 -3.741 1.00 87.06 85 GLY A CA 1
ATOM 632 C C . GLY A 1 85 ? 5.006 -11.358 -3.649 1.00 87.06 85 GLY A C 1
ATOM 633 O O . GLY A 1 85 ? 4.140 -10.621 -3.183 1.00 87.06 85 GLY A O 1
ATOM 634 N N . PRO A 1 86 ? 6.165 -10.848 -4.077 1.00 89.88 86 PRO A N 1
ATOM 635 C CA . PRO A 1 86 ? 6.557 -9.463 -3.845 1.00 89.88 86 PRO A CA 1
ATOM 636 C C . PRO A 1 86 ? 5.800 -8.460 -4.719 1.00 89.88 86 PRO A C 1
ATOM 638 O O . PRO A 1 86 ? 5.653 -8.655 -5.931 1.00 89.88 86 PRO A O 1
ATOM 641 N N . ARG A 1 87 ? 5.421 -7.327 -4.124 1.00 92.69 87 ARG A N 1
ATOM 642 C CA . ARG A 1 87 ? 4.565 -6.311 -4.740 1.00 92.69 87 ARG A CA 1
ATOM 643 C C . ARG A 1 87 ? 5.164 -4.909 -4.746 1.00 92.69 87 ARG A C 1
ATOM 645 O O . ARG A 1 87 ? 6.158 -4.613 -4.076 1.00 92.69 87 ARG A O 1
ATOM 652 N N . ALA A 1 88 ? 4.552 -4.046 -5.548 1.00 93.44 88 ALA A N 1
ATOM 653 C CA . ALA A 1 88 ? 4.876 -2.636 -5.688 1.00 93.44 88 ALA A CA 1
ATOM 654 C C . ALA A 1 88 ? 3.616 -1.797 -5.950 1.00 93.44 88 ALA A C 1
ATOM 656 O O . ALA A 1 88 ? 2.635 -2.274 -6.522 1.00 93.44 88 ALA A O 1
ATOM 657 N N . TRP A 1 89 ? 3.679 -0.524 -5.560 1.00 94.94 89 TRP A N 1
ATOM 658 C CA . TRP A 1 89 ? 2.620 0.471 -5.792 1.00 94.94 89 TRP A CA 1
ATOM 659 C C . TRP A 1 89 ? 2.788 1.232 -7.105 1.00 94.94 89 TRP A C 1
ATOM 661 O O . TRP A 1 89 ? 1.840 1.783 -7.648 1.00 94.94 89 TRP A O 1
ATOM 671 N N . TRP A 1 90 ? 4.000 1.254 -7.635 1.00 92.12 90 TRP A N 1
ATOM 672 C CA . TRP A 1 90 ? 4.298 1.699 -8.986 1.00 92.12 90 TRP A CA 1
ATOM 673 C C . TRP A 1 90 ? 5.580 1.025 -9.439 1.00 92.12 90 TRP A C 1
ATOM 675 O O . TRP A 1 90 ? 6.420 0.608 -8.630 1.00 92.12 90 TRP A O 1
ATOM 685 N N . LEU A 1 91 ? 5.728 0.942 -10.750 1.00 86.38 91 LEU A N 1
ATOM 686 C CA . LEU A 1 91 ? 6.910 0.419 -11.398 1.00 86.38 91 LEU A CA 1
ATOM 687 C C . LEU A 1 91 ? 7.869 1.558 -11.746 1.00 86.38 91 LEU A C 1
ATOM 689 O O . LEU A 1 91 ? 7.467 2.688 -12.031 1.00 86.38 91 LEU A O 1
ATOM 693 N N . VAL A 1 92 ? 9.155 1.221 -11.722 1.00 82.19 92 VAL A N 1
ATOM 694 C CA . VAL A 1 92 ? 10.238 2.062 -12.237 1.00 82.19 92 VAL A CA 1
ATOM 695 C C . VAL A 1 92 ? 10.140 2.032 -13.751 1.00 82.19 92 VAL A C 1
ATOM 697 O O . VAL A 1 92 ? 10.336 0.965 -14.338 1.00 82.19 92 VAL A O 1
ATOM 700 N N . GLY A 1 93 ? 9.784 3.156 -14.375 1.00 65.81 93 GLY A N 1
ATOM 701 C CA . GLY A 1 93 ? 9.444 3.195 -15.800 1.00 65.8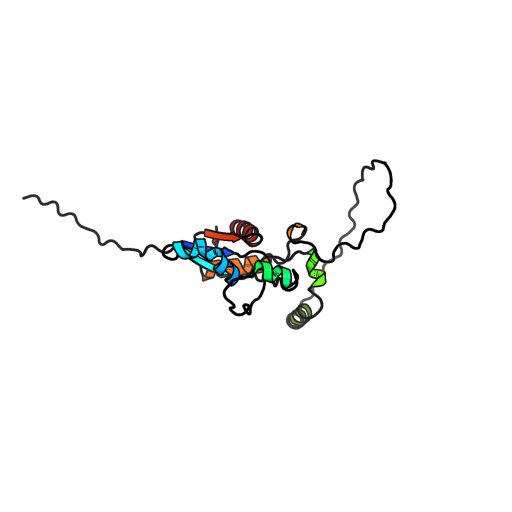1 93 GLY A CA 1
ATOM 702 C C . GLY A 1 93 ? 10.556 2.661 -16.706 1.00 65.81 93 GLY A C 1
ATOM 703 O O . GLY A 1 93 ? 10.288 1.913 -17.645 1.00 65.81 93 GLY A O 1
ATOM 704 N N . GLU A 1 94 ? 11.807 2.939 -16.350 1.00 69.31 94 GLU A N 1
ATOM 705 C CA . GLU A 1 94 ? 13.009 2.487 -17.052 1.00 69.31 94 GLU A CA 1
ATOM 706 C C . GLU A 1 94 ? 13.218 0.963 -16.986 1.00 69.31 94 GLU A C 1
ATOM 708 O O . GLU A 1 94 ? 13.896 0.396 -17.840 1.00 69.31 94 GLU A O 1
ATOM 713 N N . ASN A 1 95 ? 12.589 0.278 -16.024 1.00 67.12 95 ASN A N 1
ATOM 714 C CA . ASN A 1 95 ? 12.693 -1.173 -15.844 1.00 67.12 95 ASN A CA 1
ATOM 715 C C . ASN A 1 95 ? 11.581 -1.958 -16.554 1.00 67.12 95 ASN A C 1
ATOM 717 O O . ASN A 1 95 ? 11.633 -3.189 -16.603 1.00 67.12 95 ASN A O 1
ATOM 721 N N . ILE A 1 96 ? 10.573 -1.281 -17.116 1.00 62.00 96 ILE A N 1
ATOM 722 C CA . ILE A 1 96 ? 9.413 -1.947 -17.734 1.00 62.00 96 ILE A CA 1
ATOM 723 C C . ILE A 1 96 ? 9.775 -2.585 -19.087 1.00 62.00 96 ILE A C 1
ATOM 725 O O . ILE A 1 96 ? 9.129 -3.541 -19.507 1.00 62.00 96 ILE A O 1
ATOM 729 N N . ALA A 1 97 ? 10.873 -2.168 -19.727 1.00 50.78 97 ALA A N 1
ATOM 730 C CA . ALA A 1 97 ? 11.366 -2.800 -20.955 1.00 50.78 97 ALA A CA 1
ATOM 731 C C . ALA A 1 97 ? 12.025 -4.180 -20.731 1.00 50.78 97 ALA A C 1
ATOM 733 O O . ALA A 1 97 ? 12.085 -4.978 -21.663 1.00 50.78 97 ALA A O 1
ATOM 734 N N . ALA A 1 98 ? 12.486 -4.495 -19.513 1.00 45.81 98 ALA A N 1
ATOM 735 C CA . ALA A 1 98 ? 13.167 -5.762 -19.216 1.00 45.81 98 ALA A CA 1
ATOM 736 C C . ALA A 1 98 ? 12.220 -6.872 -18.714 1.00 45.81 98 ALA A C 1
ATOM 738 O O . ALA A 1 98 ? 12.546 -8.050 -18.832 1.00 45.81 98 ALA A O 1
ATOM 739 N N . ALA A 1 99 ? 11.040 -6.516 -18.190 1.00 43.62 99 ALA A N 1
ATOM 740 C CA . ALA A 1 99 ? 10.068 -7.471 -17.641 1.00 43.62 99 ALA A CA 1
ATOM 741 C C . ALA A 1 99 ? 8.874 -7.769 -18.575 1.00 43.62 99 ALA A C 1
ATOM 743 O O . ALA A 1 99 ? 8.154 -8.742 -18.364 1.00 43.62 99 ALA A O 1
ATOM 744 N N . ALA A 1 100 ? 8.654 -6.958 -19.618 1.00 42.94 100 ALA A N 1
ATOM 745 C CA . ALA A 1 100 ? 7.445 -7.012 -20.451 1.00 42.94 100 ALA A CA 1
ATOM 746 C C . ALA A 1 100 ? 7.523 -7.934 -21.687 1.00 42.94 100 ALA A C 1
ATOM 748 O O . ALA A 1 100 ? 6.612 -7.941 -22.516 1.00 42.94 100 ALA A O 1
ATOM 749 N N . SER A 1 101 ? 8.574 -8.736 -21.843 1.00 46.16 101 SER A N 1
ATOM 750 C CA . SER A 1 101 ? 8.706 -9.630 -22.997 1.00 46.16 101 SER A CA 1
ATOM 751 C C . SER A 1 101 ? 8.014 -10.977 -22.745 1.00 46.16 101 SER A C 1
ATOM 753 O O . SER A 1 101 ? 8.666 -11.936 -22.340 1.00 46.16 101 SER A O 1
ATOM 755 N N . ALA A 1 102 ? 6.697 -11.041 -22.988 1.00 43.56 102 ALA A N 1
ATOM 756 C CA . ALA A 1 102 ? 6.030 -12.070 -23.820 1.00 43.56 102 ALA A CA 1
ATOM 757 C C . ALA A 1 102 ? 4.632 -12.506 -23.329 1.00 43.56 102 ALA A C 1
ATOM 759 O O . ALA A 1 102 ? 3.757 -12.722 -24.161 1.00 43.56 102 ALA A O 1
ATOM 760 N N . ALA A 1 103 ? 4.378 -12.634 -22.021 1.00 42.81 103 ALA A N 1
ATOM 761 C CA . ALA A 1 103 ? 3.168 -13.329 -21.545 1.00 42.81 103 ALA A CA 1
ATOM 762 C C . ALA A 1 103 ? 1.934 -12.424 -21.337 1.00 42.81 103 ALA A C 1
ATOM 764 O O . ALA A 1 103 ? 0.821 -12.801 -21.692 1.00 42.81 103 ALA A O 1
ATOM 765 N N . ALA A 1 104 ? 2.112 -11.216 -20.789 1.00 43.53 104 ALA A N 1
ATOM 766 C CA . ALA A 1 104 ? 0.984 -10.353 -20.413 1.00 43.53 104 ALA A CA 1
ATOM 767 C C . ALA A 1 104 ? 0.412 -9.543 -21.592 1.00 43.53 104 ALA A C 1
ATOM 769 O O . ALA A 1 104 ? -0.798 -9.339 -21.680 1.00 43.53 104 ALA A O 1
ATOM 770 N N . ALA A 1 105 ? 1.266 -9.124 -22.532 1.00 40.53 105 ALA A N 1
ATOM 771 C CA . ALA A 1 105 ? 0.845 -8.342 -23.695 1.00 40.53 105 ALA A CA 1
ATOM 772 C C . ALA A 1 105 ? -0.005 -9.164 -24.686 1.00 40.53 105 ALA A C 1
ATOM 774 O O . ALA A 1 105 ? -0.963 -8.637 -25.249 1.00 40.53 105 ALA A O 1
ATOM 775 N N . ALA A 1 106 ? 0.284 -10.463 -24.848 1.00 45.47 106 ALA A N 1
ATOM 776 C CA . ALA A 1 106 ? -0.500 -11.356 -25.705 1.00 45.47 106 ALA A CA 1
ATOM 777 C C . ALA A 1 106 ? -1.932 -11.567 -25.173 1.00 45.47 106 ALA A C 1
ATOM 779 O O . ALA A 1 106 ? -2.886 -11.532 -25.944 1.00 45.47 106 ALA A O 1
ATOM 780 N N . ALA A 1 107 ? -2.092 -11.690 -23.850 1.00 44.47 107 ALA A N 1
ATOM 781 C CA . ALA A 1 107 ? -3.386 -11.921 -23.207 1.00 44.47 107 ALA A CA 1
ATOM 782 C C . ALA A 1 107 ? -4.323 -10.695 -23.224 1.00 44.47 107 ALA A C 1
ATOM 784 O O . ALA A 1 107 ? -5.541 -10.845 -23.115 1.00 44.47 107 ALA A O 1
ATOM 785 N N . LEU A 1 108 ? -3.779 -9.478 -23.357 1.00 41.28 108 LEU A N 1
ATOM 786 C CA . LEU A 1 108 ? -4.574 -8.246 -23.420 1.00 41.28 108 LEU A CA 1
ATOM 787 C C . LEU A 1 108 ? -5.016 -7.920 -24.858 1.00 41.28 108 LEU A C 1
ATOM 789 O O . LEU A 1 108 ? -6.158 -7.518 -25.073 1.00 41.28 108 LEU A O 1
ATOM 793 N N . LEU A 1 109 ? -4.154 -8.160 -25.854 1.00 40.03 109 LEU A N 1
ATOM 794 C CA . LEU A 1 109 ? -4.469 -7.960 -27.277 1.00 40.03 109 LEU A CA 1
ATOM 795 C C . LEU A 1 109 ? -5.561 -8.914 -27.797 1.00 40.03 109 LEU A C 1
ATOM 797 O O . LEU A 1 109 ? -6.367 -8.516 -28.639 1.00 40.03 109 LEU A O 1
ATOM 801 N N . GLU A 1 110 ? -5.665 -10.126 -27.247 1.00 44.97 110 GLU A N 1
ATOM 802 C CA . GLU A 1 110 ? -6.759 -11.058 -27.569 1.00 44.97 110 GLU A CA 1
ATOM 803 C C . GLU A 1 110 ? -8.128 -10.591 -27.039 1.00 44.97 110 GLU A C 1
ATOM 805 O O . GLU A 1 110 ? -9.167 -10.980 -27.563 1.00 44.97 110 GLU A O 1
ATOM 810 N N . ARG A 1 111 ? -8.150 -9.710 -26.028 1.00 41.91 111 ARG A N 1
ATOM 811 C CA . ARG A 1 111 ? -9.389 -9.180 -25.428 1.00 41.91 111 ARG A CA 1
ATOM 812 C C . ARG A 1 111 ? -9.822 -7.836 -26.014 1.00 41.91 111 ARG A C 1
ATOM 814 O O . ARG A 1 111 ? -10.992 -7.488 -25.912 1.00 41.91 111 ARG A O 1
ATOM 821 N N . VAL A 1 112 ? -8.908 -7.096 -26.643 1.00 36.84 112 VAL A N 1
ATOM 822 C CA . VAL A 1 112 ? -9.182 -5.780 -27.256 1.00 36.84 112 VAL A CA 1
ATOM 823 C C . VAL A 1 112 ? -9.664 -5.903 -28.711 1.00 36.84 112 VAL A C 1
ATOM 825 O O . VAL A 1 112 ? -10.271 -4.984 -29.247 1.00 36.84 112 VAL A O 1
ATOM 828 N N . THR A 1 113 ? -9.479 -7.056 -29.358 1.00 38.62 113 THR A N 1
ATOM 829 C CA . THR A 1 113 ? -9.881 -7.273 -30.761 1.00 38.62 113 THR A CA 1
ATOM 830 C C . THR A 1 113 ? -11.381 -7.527 -30.978 1.00 38.62 113 THR A C 1
ATOM 832 O O . THR A 1 113 ? -11.790 -7.707 -32.124 1.00 38.62 113 THR A O 1
ATOM 835 N N . LEU A 1 114 ? -12.218 -7.484 -29.931 1.00 39.47 114 LEU A N 1
ATOM 836 C CA . LEU A 1 114 ? -13.667 -7.715 -30.047 1.00 39.47 114 LEU A CA 1
ATOM 837 C C . LEU A 1 114 ? -14.559 -6.467 -30.025 1.00 39.47 114 LEU A C 1
ATOM 839 O O . LEU A 1 114 ? -15.736 -6.611 -30.328 1.00 39.47 114 LEU A O 1
ATOM 843 N N . ASP A 1 115 ? -14.034 -5.262 -29.798 1.00 33.97 115 ASP A N 1
ATOM 844 C CA . ASP A 1 115 ? -14.830 -4.032 -29.931 1.00 33.97 115 ASP A CA 1
ATOM 845 C C . ASP A 1 115 ? -14.084 -3.002 -30.783 1.00 33.97 115 ASP A C 1
ATOM 847 O O . ASP A 1 115 ? -13.215 -2.256 -30.332 1.00 33.97 115 ASP A O 1
ATOM 851 N N . GLY A 1 116 ? -14.397 -3.008 -32.078 1.00 30.02 116 GLY A N 1
ATOM 852 C CA . GLY A 1 116 ? -13.812 -2.098 -33.050 1.00 30.02 116 GLY A CA 1
ATOM 853 C C . GLY A 1 116 ? -14.333 -0.666 -32.924 1.00 30.02 116 GLY A C 1
ATOM 854 O O . GLY A 1 116 ? -15.536 -0.439 -32.910 1.00 30.02 116 GLY A O 1
ATOM 855 N N . ALA A 1 117 ? -13.414 0.300 -32.966 1.00 29.66 117 ALA A N 1
ATOM 856 C CA . ALA A 1 117 ? -13.580 1.581 -33.657 1.00 29.66 117 ALA A CA 1
ATOM 857 C C . ALA A 1 117 ? -12.210 2.268 -33.777 1.00 29.66 117 ALA A C 1
ATOM 859 O O . ALA A 1 117 ? -11.644 2.755 -32.801 1.00 29.66 117 ALA A O 1
ATOM 860 N N . ALA A 1 118 ? -11.663 2.292 -34.991 1.00 32.62 118 ALA A N 1
ATOM 861 C CA . ALA A 1 118 ? -10.443 3.019 -35.311 1.00 32.62 118 ALA A CA 1
ATOM 862 C C . ALA A 1 118 ? -10.708 4.532 -35.326 1.00 32.62 118 ALA A C 1
ATOM 864 O O . ALA A 1 118 ? -11.600 4.992 -36.039 1.00 32.62 118 ALA A O 1
ATOM 865 N N . VAL A 1 119 ? -9.885 5.309 -34.618 1.00 30.64 119 VAL A N 1
ATOM 866 C CA . VAL A 1 119 ? -9.756 6.752 -34.853 1.00 30.64 119 VAL A CA 1
ATOM 867 C C . VAL A 1 119 ? -8.272 7.105 -34.888 1.00 30.64 119 VAL A C 1
ATOM 869 O O . VAL A 1 119 ? -7.548 6.941 -33.910 1.00 30.64 119 VAL A O 1
ATOM 872 N N . ALA A 1 120 ? -7.819 7.543 -36.061 1.00 32.56 120 ALA A N 1
ATOM 873 C CA . ALA A 1 120 ? -6.453 7.975 -36.321 1.00 32.56 120 ALA A CA 1
ATOM 874 C C . ALA A 1 120 ? -6.170 9.341 -35.671 1.00 32.56 120 ALA A C 1
ATOM 876 O O . ALA A 1 120 ? -6.988 10.255 -35.773 1.00 32.56 120 ALA A O 1
ATOM 877 N N . ALA A 1 121 ? -4.990 9.491 -35.066 1.00 31.73 121 ALA A N 1
ATOM 878 C CA . ALA A 1 121 ? -4.475 10.759 -34.549 1.00 31.73 121 ALA A CA 1
ATOM 879 C C . ALA A 1 121 ? -3.176 11.168 -35.285 1.00 31.73 121 ALA A C 1
ATOM 881 O O . ALA A 1 121 ? -2.400 10.291 -35.673 1.00 31.73 121 ALA A O 1
ATOM 882 N N . PRO A 1 122 ? -2.947 12.478 -35.518 1.00 32.34 122 PRO A N 1
ATOM 883 C CA . PRO A 1 122 ? -1.906 12.988 -36.412 1.00 32.34 122 PRO A CA 1
ATOM 884 C C . PRO A 1 122 ? -0.532 13.149 -35.735 1.00 32.34 122 PRO A C 1
ATOM 886 O O . PRO A 1 122 ? -0.422 13.281 -34.518 1.00 32.34 122 PRO A O 1
ATOM 889 N N . ALA A 1 123 ? 0.519 13.179 -36.558 1.00 35.38 123 ALA A N 1
ATOM 890 C CA . ALA A 1 123 ? 1.916 13.338 -36.149 1.00 35.38 123 ALA A CA 1
ATOM 891 C C . ALA A 1 123 ? 2.235 14.755 -35.617 1.00 35.38 123 ALA A C 1
ATOM 893 O O . ALA A 1 123 ? 1.788 15.732 -36.226 1.00 35.38 123 ALA A O 1
ATOM 894 N N . PRO A 1 124 ? 3.049 14.912 -34.551 1.00 37.31 124 PRO A N 1
ATOM 895 C CA . PRO A 1 124 ? 3.496 16.228 -34.112 1.00 37.31 124 PRO A CA 1
ATOM 896 C C . PRO A 1 124 ? 4.756 16.710 -34.847 1.00 37.31 124 PRO A C 1
ATOM 898 O O . PRO A 1 124 ? 5.714 15.970 -35.078 1.00 37.31 124 PRO A O 1
ATOM 901 N N . ALA A 1 125 ? 4.715 17.997 -35.193 1.00 29.94 125 ALA A N 1
ATOM 902 C CA . ALA A 1 125 ? 5.763 18.781 -35.829 1.00 29.94 125 ALA A CA 1
ATOM 903 C C . ALA A 1 125 ? 6.901 19.169 -34.862 1.00 29.94 125 ALA A C 1
ATOM 905 O O . ALA A 1 125 ? 6.742 19.187 -33.643 1.00 29.94 125 ALA A O 1
ATOM 906 N N . ALA A 1 126 ? 8.048 19.491 -35.462 1.00 35.50 126 ALA A N 1
ATOM 907 C CA . ALA A 1 126 ? 9.331 19.793 -34.837 1.00 35.50 126 ALA A CA 1
ATOM 908 C C . ALA A 1 126 ? 9.303 20.951 -33.822 1.00 35.50 126 ALA A C 1
ATOM 910 O O . ALA A 1 126 ? 8.707 21.998 -34.073 1.00 35.50 126 ALA A O 1
ATOM 911 N N . VAL A 1 127 ? 10.049 20.788 -32.723 1.00 34.84 127 VAL A N 1
ATOM 912 C CA . VAL A 1 127 ? 10.346 21.853 -31.756 1.00 34.84 127 VAL A CA 1
ATOM 913 C C . VAL A 1 127 ? 11.837 22.184 -31.827 1.00 34.84 127 VAL A C 1
ATOM 915 O O . VAL A 1 127 ? 12.696 21.314 -31.707 1.00 34.84 127 VAL A O 1
ATOM 918 N N . THR A 1 128 ? 12.115 23.459 -32.070 1.00 31.44 128 THR A N 1
ATOM 919 C CA . THR A 1 128 ? 13.426 24.113 -32.147 1.00 31.44 128 THR A CA 1
ATOM 920 C C . THR A 1 128 ? 14.141 24.175 -30.793 1.00 31.44 128 THR A C 1
ATOM 922 O O . THR A 1 128 ? 13.549 24.571 -29.791 1.00 31.44 128 THR A O 1
ATOM 925 N N . SER A 1 129 ? 15.431 23.831 -30.790 1.00 34.75 129 SER A N 1
ATOM 926 C CA . SER A 1 129 ? 16.342 23.816 -29.636 1.00 34.75 129 SER A CA 1
ATOM 927 C C . SER A 1 129 ? 16.782 25.217 -29.171 1.00 34.75 129 SER A C 1
ATOM 929 O O . SER A 1 129 ? 16.935 26.123 -29.989 1.00 34.75 129 SER A O 1
ATOM 931 N N . LEU A 1 130 ? 17.079 25.367 -27.873 1.00 29.25 130 LEU A N 1
ATOM 932 C CA . LEU A 1 130 ? 17.771 26.526 -27.275 1.00 29.25 130 LEU A CA 1
ATOM 933 C C . LEU A 1 130 ? 19.218 26.158 -26.859 1.00 29.25 130 LEU A C 1
ATOM 935 O O . LEU A 1 130 ? 19.491 24.976 -26.645 1.00 29.25 130 LEU A O 1
ATOM 939 N N . PRO A 1 131 ? 20.158 27.129 -26.789 1.00 34.22 131 PRO A N 1
ATOM 940 C CA . PRO A 1 131 ? 21.597 26.873 -26.906 1.00 34.22 131 PRO A CA 1
ATOM 941 C C . PRO A 1 131 ? 22.284 26.412 -25.611 1.00 34.22 131 PRO A C 1
ATOM 943 O O . PRO A 1 131 ? 21.962 26.862 -24.512 1.00 34.22 131 PRO A O 1
ATOM 946 N N . THR A 1 132 ? 23.297 25.558 -25.774 1.00 34.66 132 THR A N 1
ATOM 947 C CA . THR A 1 132 ? 24.205 25.070 -24.725 1.00 34.66 132 THR A CA 1
ATOM 948 C C . THR A 1 132 ? 25.398 26.019 -24.558 1.00 34.66 132 THR A C 1
ATOM 950 O O . THR A 1 132 ? 26.076 26.338 -25.532 1.00 34.66 132 THR A O 1
ATOM 953 N N . VAL A 1 133 ? 25.678 26.443 -23.322 1.00 33.19 133 VAL A N 1
ATOM 954 C CA . VAL A 1 133 ? 26.943 27.091 -22.934 1.00 33.19 133 VAL A CA 1
ATOM 955 C C . VAL A 1 133 ? 28.030 26.022 -22.812 1.00 33.19 133 VAL A C 1
ATOM 957 O O . VAL A 1 133 ? 27.884 25.074 -22.043 1.00 33.19 133 VAL A O 1
ATOM 960 N N . THR A 1 134 ? 29.113 26.178 -23.571 1.00 33.09 134 THR A N 1
ATOM 961 C CA . THR A 1 134 ? 30.342 25.384 -23.463 1.00 33.09 134 THR A CA 1
ATOM 962 C C . THR A 1 134 ? 31.329 26.071 -22.523 1.00 33.09 134 THR A C 1
ATOM 964 O O . THR A 1 134 ? 31.631 27.251 -22.695 1.00 33.09 134 THR A O 1
ATOM 967 N N . THR A 1 135 ? 31.869 25.326 -21.562 1.00 33.31 135 THR A N 1
ATOM 968 C CA . THR A 1 135 ? 33.116 25.676 -20.869 1.00 33.31 135 THR A CA 1
ATOM 969 C C . THR A 1 135 ? 34.143 24.596 -21.182 1.00 33.31 135 THR A C 1
ATOM 971 O O . THR A 1 135 ? 33.937 23.438 -20.822 1.00 33.31 135 THR A O 1
ATOM 974 N N . ASP A 1 136 ? 35.202 24.984 -21.890 1.00 40.34 136 ASP A N 1
ATOM 975 C CA . ASP A 1 136 ? 36.333 24.139 -22.275 1.00 40.34 136 ASP A CA 1
ATOM 976 C C . ASP A 1 136 ? 37.156 23.687 -21.057 1.00 40.34 136 ASP A C 1
ATOM 978 O O . ASP A 1 136 ? 37.388 24.477 -20.139 1.00 40.34 136 ASP A O 1
ATOM 982 N N . GLY A 1 137 ? 37.671 22.451 -21.087 1.00 34.12 137 GLY A N 1
ATOM 983 C CA . GLY A 1 137 ? 38.779 22.048 -20.216 1.00 34.12 137 GLY A CA 1
ATOM 984 C C . GLY A 1 137 ? 38.943 20.544 -19.977 1.00 34.12 137 GLY A C 1
ATOM 985 O O . GLY A 1 137 ? 38.292 19.993 -19.100 1.00 34.12 137 GLY A O 1
ATOM 986 N N . GLU A 1 138 ? 39.907 19.957 -20.694 1.00 31.09 138 GLU A N 1
ATOM 987 C CA . GLU A 1 138 ? 40.666 18.724 -20.406 1.00 31.09 138 GLU A CA 1
ATOM 988 C C . GLU A 1 138 ? 39.933 17.360 -20.439 1.00 31.09 138 GLU A C 1
ATOM 990 O O . GLU A 1 138 ? 39.194 16.975 -19.535 1.00 31.09 138 GLU A O 1
ATOM 995 N N . ALA A 1 139 ? 40.224 16.569 -21.478 1.00 39.12 139 ALA A N 1
ATOM 996 C CA . ALA A 1 139 ? 39.742 15.200 -21.656 1.00 39.12 139 ALA A CA 1
ATOM 997 C C . ALA A 1 139 ? 40.597 14.170 -20.885 1.00 39.12 139 ALA A C 1
ATOM 999 O O . ALA A 1 139 ? 41.802 14.080 -21.135 1.00 39.12 139 ALA A O 1
ATOM 1000 N N . PRO A 1 140 ? 40.002 13.294 -20.053 1.00 38.53 140 PRO A N 1
ATOM 1001 C CA . PRO A 1 140 ? 40.610 12.026 -19.687 1.00 38.53 140 PRO A CA 1
ATOM 1002 C C . PRO A 1 140 ? 40.125 10.922 -20.639 1.00 38.53 140 PRO A C 1
ATOM 1004 O O . PRO A 1 140 ? 38.935 10.637 -20.709 1.00 38.53 140 PRO A O 1
ATOM 1007 N N . SER A 1 141 ? 41.079 10.312 -21.352 1.00 43.28 141 SER A N 1
ATOM 1008 C CA . SER A 1 141 ? 41.102 8.916 -21.829 1.00 43.28 141 SER A CA 1
ATOM 1009 C C . SER A 1 141 ? 39.745 8.191 -21.889 1.00 43.28 141 SER A C 1
ATOM 1011 O O . SER A 1 141 ? 39.261 7.696 -20.869 1.00 43.28 141 SER A O 1
ATOM 1013 N N . GLU A 1 142 ? 39.210 8.023 -23.103 1.00 45.84 142 GLU A N 1
ATOM 1014 C CA . GLU A 1 142 ? 38.032 7.203 -23.408 1.00 45.84 142 GLU A CA 1
ATOM 1015 C C . GLU A 1 142 ? 38.238 5.723 -23.034 1.00 45.84 142 GLU A C 1
ATOM 1017 O O . GLU A 1 142 ? 38.582 4.876 -23.857 1.00 45.84 142 GLU A O 1
ATOM 1022 N N . ALA A 1 143 ? 37.972 5.380 -21.777 1.00 46.81 143 ALA A N 1
ATOM 1023 C CA . ALA A 1 143 ? 37.397 4.082 -21.476 1.00 46.81 143 ALA A CA 1
ATOM 1024 C C . ALA A 1 143 ? 35.900 4.198 -21.778 1.00 46.81 143 ALA A C 1
ATOM 1026 O O . ALA A 1 143 ? 35.196 4.974 -21.132 1.00 46.81 143 ALA A O 1
ATOM 1027 N N . SER A 1 144 ? 35.431 3.463 -22.790 1.00 42.03 144 SER A N 1
ATOM 1028 C CA . SER A 1 144 ? 34.004 3.335 -23.105 1.00 42.03 144 SER A CA 1
ATOM 1029 C C . SER A 1 144 ? 33.225 3.094 -21.802 1.00 42.03 144 SER A C 1
ATOM 1031 O O . SER A 1 144 ? 33.566 2.144 -21.085 1.00 42.03 144 SER A O 1
ATOM 1033 N N . PRO A 1 145 ? 32.250 3.951 -21.426 1.00 47.78 145 PRO A N 1
ATOM 1034 C CA . PRO A 1 145 ? 31.514 3.743 -20.193 1.00 47.78 145 PRO A CA 1
ATOM 1035 C C . PRO A 1 145 ? 30.828 2.387 -20.299 1.00 47.78 145 PRO A C 1
ATOM 1037 O O . PRO A 1 145 ? 30.164 2.094 -21.296 1.00 47.78 145 PRO A O 1
ATOM 1040 N N . ALA A 1 146 ? 31.026 1.548 -19.280 1.00 48.88 146 ALA A N 1
ATOM 1041 C CA . ALA A 1 146 ? 30.305 0.291 -19.163 1.00 48.88 146 ALA A CA 1
ATOM 1042 C C . ALA A 1 146 ? 28.811 0.548 -19.438 1.00 48.88 146 ALA A C 1
ATOM 1044 O O . ALA A 1 146 ? 28.299 1.589 -19.006 1.00 48.88 146 ALA A O 1
ATOM 1045 N N . PRO A 1 147 ? 28.116 -0.342 -20.172 1.00 53.34 147 PRO A N 1
ATOM 1046 C CA . PRO A 1 147 ? 26.707 -0.138 -20.476 1.00 53.34 147 PRO A CA 1
ATOM 1047 C C . PRO A 1 147 ? 25.956 0.148 -19.174 1.00 53.34 147 PRO A C 1
ATOM 1049 O O . PRO A 1 147 ? 26.174 -0.536 -18.169 1.00 53.34 147 PRO A O 1
ATOM 1052 N N . ALA A 1 148 ? 25.121 1.193 -19.182 1.00 53.12 148 ALA A N 1
ATOM 1053 C CA . ALA A 1 148 ? 24.309 1.549 -18.025 1.00 53.12 148 ALA A CA 1
ATOM 1054 C C . ALA A 1 148 ? 23.575 0.292 -17.525 1.00 53.12 148 ALA A C 1
ATOM 1056 O O . ALA A 1 148 ? 23.117 -0.500 -18.356 1.00 53.12 148 ALA A O 1
ATOM 1057 N N . PRO A 1 149 ? 23.487 0.069 -16.201 1.00 55.69 149 PRO A N 1
ATOM 1058 C CA . PRO A 1 149 ? 22.815 -1.111 -15.683 1.00 55.69 149 PRO A CA 1
ATOM 1059 C C . PRO A 1 149 ? 21.403 -1.173 -16.272 1.00 55.69 149 PRO A C 1
ATOM 1061 O O . PRO A 1 149 ? 20.663 -0.193 -16.230 1.00 55.69 149 PRO A O 1
ATOM 1064 N N . THR A 1 150 ? 21.041 -2.331 -16.827 1.00 67.12 150 THR A N 1
ATOM 1065 C CA . THR A 1 150 ? 19.715 -2.599 -17.416 1.00 67.12 150 THR A CA 1
ATOM 1066 C C . THR A 1 150 ? 18.581 -2.463 -16.403 1.00 67.12 150 THR A C 1
ATOM 1068 O O . THR A 1 150 ? 17.415 -2.407 -16.780 1.00 67.12 150 THR A O 1
ATOM 1071 N N . TRP A 1 151 ? 18.931 -2.408 -15.118 1.00 71.12 151 TRP A N 1
ATOM 1072 C CA . TRP A 1 151 ? 18.032 -2.203 -14.004 1.00 71.12 151 TRP A CA 1
ATOM 1073 C C . TRP A 1 151 ? 18.375 -0.902 -13.267 1.00 71.12 151 TRP A C 1
ATOM 1075 O O . TRP A 1 151 ? 19.466 -0.730 -12.715 1.00 71.12 151 TRP A O 1
ATOM 1085 N N . VAL A 1 152 ? 17.413 0.014 -13.243 1.00 73.06 152 VAL A N 1
ATOM 1086 C CA . VAL A 1 152 ? 17.437 1.281 -12.516 1.00 73.06 152 VAL A CA 1
ATOM 1087 C C . VAL A 1 152 ? 16.862 1.064 -11.119 1.00 73.06 152 VAL A C 1
ATOM 1089 O O . VAL A 1 152 ? 15.767 0.532 -10.939 1.00 73.06 152 VAL A O 1
ATOM 1092 N N . ARG A 1 153 ? 17.592 1.500 -10.091 1.00 72.44 153 ARG A N 1
ATOM 1093 C CA . ARG A 1 153 ? 17.082 1.477 -8.712 1.00 72.44 153 ARG A CA 1
ATOM 1094 C C . ARG A 1 153 ? 15.835 2.360 -8.605 1.00 72.44 153 ARG A C 1
ATOM 1096 O O . ARG A 1 153 ? 15.875 3.471 -9.124 1.00 72.44 153 ARG A O 1
ATOM 1103 N N . PRO A 1 154 ? 14.798 1.975 -7.838 1.00 72.62 154 PRO A N 1
ATOM 1104 C CA . PRO A 1 154 ? 13.610 2.813 -7.664 1.00 72.62 154 PRO A CA 1
ATOM 1105 C C . PRO A 1 154 ? 13.886 4.249 -7.217 1.00 72.62 154 PRO A C 1
ATOM 1107 O O . PRO A 1 154 ? 13.239 5.173 -7.693 1.00 72.62 154 PRO A O 1
ATOM 1110 N N . ALA A 1 155 ? 14.899 4.456 -6.373 1.00 71.00 155 ALA A N 1
ATOM 1111 C CA . ALA A 1 155 ? 15.317 5.787 -5.929 1.00 71.00 155 ALA A CA 1
ATOM 1112 C C . ALA A 1 155 ? 15.911 6.678 -7.043 1.00 71.00 155 ALA A C 1
ATOM 1114 O O . ALA A 1 155 ? 16.064 7.877 -6.838 1.00 71.00 155 ALA A O 1
ATOM 1115 N N . LEU A 1 156 ? 16.279 6.102 -8.190 1.00 73.19 156 LEU A N 1
ATOM 1116 C CA . LEU A 1 156 ? 16.860 6.794 -9.346 1.00 73.19 156 LEU A CA 1
ATOM 1117 C C . LEU A 1 156 ? 15.894 6.863 -10.541 1.00 73.19 156 LEU A C 1
ATOM 1119 O O . LEU A 1 156 ? 16.273 7.368 -11.596 1.00 73.19 156 LEU A O 1
ATOM 1123 N N . SER A 1 157 ? 14.673 6.347 -10.377 1.00 75.88 157 SER A N 1
ATOM 1124 C CA . SER A 1 157 ? 13.618 6.366 -11.392 1.00 75.88 157 SER A CA 1
ATOM 1125 C C . SER A 1 157 ? 13.231 7.801 -11.729 1.00 75.88 157 SER A C 1
ATOM 1127 O O . SER A 1 157 ? 12.973 8.595 -10.823 1.00 75.88 157 SER A O 1
ATOM 1129 N N . ARG A 1 158 ? 13.144 8.139 -13.018 1.00 78.88 158 ARG A N 1
ATOM 1130 C CA . ARG A 1 158 ? 12.602 9.432 -13.472 1.00 78.88 158 ARG A CA 1
ATOM 1131 C C . ARG A 1 158 ? 11.116 9.350 -13.781 1.00 78.88 158 ARG A C 1
ATOM 1133 O O . ARG A 1 158 ? 10.445 10.377 -13.815 1.00 78.88 158 ARG A O 1
ATOM 1140 N N . GLU A 1 159 ? 10.606 8.139 -13.978 1.00 80.94 159 GLU A N 1
ATOM 1141 C CA . GLU A 1 159 ? 9.211 7.901 -14.322 1.00 80.94 159 GLU A CA 1
ATOM 1142 C C . GLU A 1 159 ? 8.535 6.986 -13.303 1.00 80.94 159 GLU A C 1
ATOM 1144 O O . GLU A 1 159 ? 9.020 5.896 -13.002 1.00 80.94 159 GLU A O 1
ATOM 1149 N N . MET A 1 160 ? 7.384 7.424 -12.798 1.00 86.38 160 MET A N 1
ATOM 1150 C CA . MET A 1 160 ? 6.454 6.585 -12.050 1.00 86.38 160 MET A CA 1
ATOM 1151 C C . MET A 1 160 ? 5.417 6.029 -13.027 1.00 86.38 160 MET A C 1
ATOM 1153 O O . MET A 1 160 ? 4.740 6.808 -13.695 1.00 86.38 160 MET A O 1
ATOM 1157 N N . ARG A 1 161 ? 5.281 4.702 -13.117 1.00 88.94 161 ARG A N 1
ATOM 1158 C CA . ARG A 1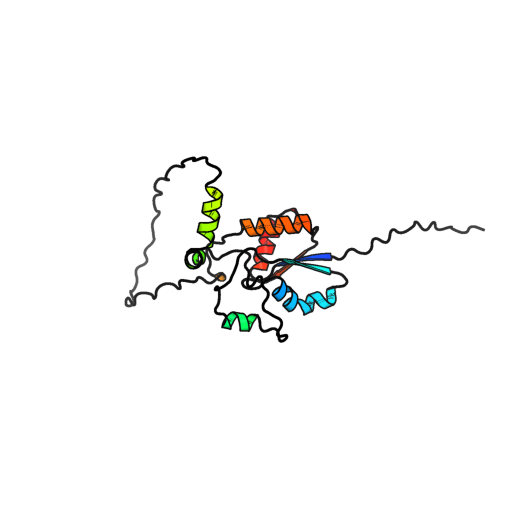 161 ? 4.284 4.052 -13.985 1.00 88.94 161 ARG A CA 1
ATOM 1159 C C . ARG A 1 161 ? 3.382 3.105 -13.203 1.00 88.94 161 ARG A C 1
ATOM 1161 O O . ARG A 1 161 ? 3.835 2.452 -12.264 1.00 88.94 161 ARG A O 1
ATOM 1168 N N . GLY A 1 162 ? 2.127 3.007 -13.631 1.00 90.06 162 GLY A N 1
ATOM 1169 C CA . GLY A 1 162 ? 1.120 2.148 -13.008 1.00 90.06 162 GLY A CA 1
ATOM 1170 C C . GLY A 1 162 ? 0.442 2.775 -11.783 1.00 90.06 162 GLY A C 1
ATOM 1171 O O . GLY A 1 162 ? -0.010 2.071 -10.880 1.00 90.06 162 GLY A O 1
ATOM 1172 N N . TRP A 1 163 ? 0.450 4.106 -11.683 1.00 93.50 163 TRP A N 1
ATOM 1173 C CA . TRP A 1 163 ? -0.205 4.797 -10.574 1.00 93.50 163 TRP A CA 1
ATOM 1174 C C . TRP A 1 163 ? -1.726 4.659 -10.661 1.00 93.50 163 TRP A C 1
ATOM 1176 O O . TRP A 1 163 ? -2.393 4.533 -9.640 1.00 93.50 163 TRP A O 1
ATOM 1186 N N . GLU A 1 164 ? -2.267 4.641 -11.872 1.00 93.94 164 GLU A N 1
ATOM 1187 C CA . GLU A 1 164 ? -3.693 4.584 -12.157 1.00 93.94 164 GLU A CA 1
ATOM 1188 C C . GLU A 1 164 ? -4.333 3.313 -11.580 1.00 93.94 164 GLU A C 1
ATOM 1190 O O . GLU A 1 164 ? -5.364 3.396 -10.912 1.00 93.94 164 GLU A O 1
ATOM 1195 N N . GLU A 1 165 ? -3.697 2.151 -11.749 1.00 95.44 165 GLU A N 1
ATOM 1196 C CA . GLU A 1 165 ? -4.150 0.880 -11.175 1.00 95.44 165 GLU A CA 1
ATOM 1197 C C . GLU A 1 165 ? -4.088 0.897 -9.643 1.00 95.44 165 GLU A C 1
ATOM 1199 O O . GLU A 1 165 ? -4.983 0.383 -8.973 1.00 95.44 165 GLU A O 1
ATOM 1204 N N . THR A 1 166 ? -3.059 1.528 -9.076 1.00 97.12 166 THR A N 1
ATOM 1205 C CA . THR A 1 166 ? -2.923 1.697 -7.624 1.00 97.12 166 THR A CA 1
ATOM 1206 C C . THR A 1 166 ? -3.992 2.622 -7.055 1.00 97.12 166 THR A C 1
ATOM 1208 O O . THR A 1 166 ? -4.602 2.303 -6.036 1.00 97.12 166 THR A O 1
ATOM 1211 N N . ALA A 1 167 ? -4.256 3.753 -7.709 1.00 96.75 167 ALA A N 1
ATOM 1212 C CA . ALA A 1 167 ? -5.291 4.688 -7.295 1.00 96.75 167 ALA A CA 1
ATOM 1213 C C . ALA A 1 167 ? -6.683 4.047 -7.387 1.00 96.75 167 ALA A C 1
ATOM 1215 O O . ALA A 1 167 ? -7.493 4.219 -6.475 1.00 96.75 167 ALA A O 1
ATOM 1216 N N . ALA A 1 168 ? -6.943 3.270 -8.444 1.00 97.44 168 ALA A N 1
ATOM 1217 C CA . ALA A 1 168 ? -8.180 2.513 -8.598 1.00 97.44 168 ALA A CA 1
ATOM 1218 C C . ALA A 1 168 ? -8.368 1.496 -7.461 1.00 97.44 168 ALA A C 1
ATOM 1220 O O . ALA A 1 168 ? -9.415 1.505 -6.815 1.00 97.44 168 ALA A O 1
ATOM 1221 N N . LEU A 1 169 ? -7.336 0.702 -7.151 1.00 98.06 169 LEU A N 1
ATOM 1222 C CA . LEU A 1 169 ? -7.364 -0.255 -6.042 1.00 98.06 169 LEU A CA 1
ATOM 1223 C C . LEU A 1 169 ? -7.640 0.429 -4.697 1.00 98.06 169 LEU A C 1
ATOM 1225 O O . LEU A 1 169 ? -8.512 -0.004 -3.949 1.00 98.06 169 LEU A O 1
ATOM 1229 N N . ILE A 1 170 ? -6.915 1.505 -4.375 1.00 98.00 170 ILE A N 1
ATOM 1230 C CA . ILE A 1 170 ? -7.106 2.211 -3.100 1.00 98.00 170 ILE A CA 1
ATOM 1231 C C . ILE A 1 170 ? -8.512 2.810 -3.034 1.00 98.00 170 ILE A C 1
ATOM 1233 O O . ILE A 1 170 ? -9.151 2.737 -1.991 1.00 98.00 170 ILE A O 1
ATOM 1237 N N . THR A 1 171 ? -9.024 3.354 -4.139 1.00 97.56 171 THR A N 1
ATOM 1238 C CA . THR A 1 171 ? -10.390 3.891 -4.196 1.00 97.56 171 THR A CA 1
ATOM 1239 C C . THR A 1 171 ? -11.427 2.801 -3.916 1.00 97.56 171 THR A C 1
ATOM 1241 O O . THR A 1 171 ? -12.360 3.026 -3.148 1.00 97.56 171 THR A O 1
ATOM 1244 N N . GLU A 1 172 ? -11.253 1.611 -4.494 1.00 97.75 172 GLU A N 1
ATOM 1245 C CA . GLU A 1 172 ? -12.126 0.459 -4.256 1.00 97.75 172 GLU A CA 1
ATOM 1246 C C . GLU A 1 172 ? -12.084 -0.001 -2.791 1.00 97.75 172 GLU A C 1
ATOM 1248 O O . GLU A 1 172 ? -13.132 -0.195 -2.170 1.00 97.75 172 GLU A O 1
ATOM 1253 N N . VAL A 1 173 ? -10.890 -0.111 -2.204 1.00 97.94 173 VAL A N 1
ATOM 1254 C CA . VAL A 1 173 ? -10.708 -0.479 -0.790 1.00 97.94 173 VAL A CA 1
ATOM 1255 C C . VAL A 1 173 ? -11.329 0.571 0.131 1.00 97.94 173 VAL A C 1
ATOM 1257 O O . VAL A 1 173 ? -12.035 0.232 1.075 1.00 97.94 173 VAL A O 1
ATOM 1260 N N . VAL A 1 174 ? -11.133 1.859 -0.150 1.00 96.62 174 VAL A N 1
ATOM 1261 C CA . VAL A 1 174 ? -11.738 2.950 0.628 1.00 96.62 174 VAL A CA 1
ATOM 1262 C C . VAL A 1 174 ? -13.263 2.921 0.541 1.00 96.62 174 VAL A C 1
ATOM 1264 O O . VAL A 1 174 ? -13.931 3.120 1.553 1.00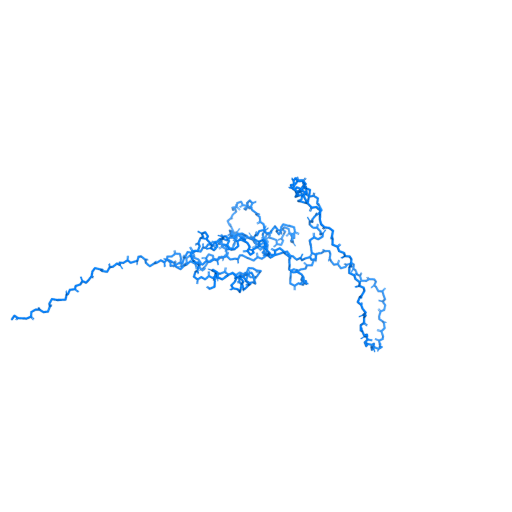 96.62 174 VAL A O 1
ATOM 1267 N N . ALA A 1 175 ? -13.824 2.622 -0.630 1.00 95.75 175 ALA A N 1
ATOM 1268 C CA . ALA A 1 175 ? -15.269 2.516 -0.810 1.00 95.75 175 ALA A CA 1
ATOM 1269 C C . ALA A 1 175 ? -15.880 1.283 -0.117 1.00 95.75 175 ALA A C 1
ATOM 1271 O O . ALA A 1 175 ? -17.004 1.359 0.378 1.00 95.75 175 ALA A O 1
ATOM 1272 N N . SER A 1 176 ? -15.167 0.155 -0.095 1.00 96.50 176 SER A N 1
ATOM 1273 C CA . SER A 1 176 ? -15.673 -1.125 0.424 1.00 96.50 176 SER A CA 1
ATOM 1274 C C . SER A 1 176 ? -15.385 -1.357 1.909 1.00 96.50 176 SER A C 1
ATOM 1276 O O . SER A 1 176 ? -16.219 -1.931 2.609 1.00 96.50 176 SER A O 1
ATOM 1278 N N . GLU A 1 177 ? -14.237 -0.898 2.404 1.00 94.44 177 GLU A N 1
ATOM 1279 C CA . GLU A 1 177 ? -13.774 -1.136 3.774 1.00 94.44 177 GLU A CA 1
ATOM 1280 C C . GLU A 1 177 ? -13.709 0.132 4.630 1.00 94.44 177 GLU A C 1
ATOM 1282 O O . GLU A 1 177 ? -13.526 0.030 5.846 1.00 94.44 177 GLU A O 1
ATOM 1287 N N . GLY A 1 178 ? -13.878 1.315 4.036 1.00 90.50 178 GLY A N 1
ATOM 1288 C CA . GLY A 1 178 ? -13.890 2.586 4.754 1.00 90.50 178 GLY A CA 1
ATOM 1289 C C . GLY A 1 178 ? -15.119 2.789 5.662 1.00 90.50 178 GLY A C 1
ATOM 1290 O O . GLY A 1 178 ? -16.000 1.931 5.755 1.00 90.50 178 GLY A O 1
ATOM 1291 N N . PRO A 1 179 ? -15.199 3.932 6.365 1.00 95.00 179 PRO A N 1
ATOM 1292 C CA . PRO A 1 179 ? -14.210 5.009 6.374 1.00 95.00 179 PRO A CA 1
ATOM 1293 C C . PRO A 1 179 ? -12.912 4.597 7.083 1.00 95.00 179 PRO A C 1
ATOM 1295 O O . PRO A 1 179 ? -12.921 3.762 7.989 1.00 95.00 179 PRO A O 1
ATOM 1298 N N . PHE A 1 180 ? -11.799 5.180 6.643 1.00 96.44 180 PHE A N 1
ATOM 1299 C CA . PHE A 1 180 ? -10.492 5.039 7.279 1.00 96.44 180 PHE A CA 1
ATOM 1300 C C . PHE A 1 180 ? -10.178 6.299 8.086 1.00 96.44 180 PHE A C 1
ATOM 1302 O O . PHE A 1 180 ? -10.387 7.407 7.610 1.00 96.44 180 PHE A O 1
ATOM 1309 N N . ASP A 1 181 ? -9.646 6.121 9.291 1.00 96.19 181 ASP A N 1
ATOM 1310 C CA . ASP A 1 181 ? -9.252 7.206 10.196 1.00 96.19 181 ASP A CA 1
ATOM 1311 C C . ASP A 1 181 ? -7.770 7.586 10.048 1.00 96.19 181 ASP A C 1
ATOM 1313 O O . ASP A 1 181 ? -7.301 8.570 10.622 1.00 96.19 181 ASP A O 1
ATOM 1317 N N . GLY A 1 182 ? -6.991 6.777 9.327 1.00 95.38 182 GLY A N 1
ATOM 1318 C CA . GLY A 1 182 ? -5.584 7.056 9.090 1.00 95.38 182 GLY A CA 1
ATOM 1319 C C . GLY A 1 182 ? -4.898 6.047 8.182 1.00 95.38 182 GLY A C 1
ATOM 1320 O O . GLY A 1 182 ? -5.467 5.030 7.782 1.00 95.38 182 GLY A O 1
ATOM 1321 N N . VAL A 1 183 ? -3.629 6.330 7.886 1.00 97.94 183 VAL A N 1
ATOM 1322 C CA . VAL A 1 183 ? -2.782 5.491 7.035 1.00 97.94 183 VAL A CA 1
ATOM 1323 C C . VAL A 1 183 ? -1.470 5.178 7.749 1.00 97.94 183 VAL A C 1
ATOM 1325 O O . VAL A 1 183 ? -0.792 6.071 8.256 1.00 97.94 183 VAL A O 1
ATOM 1328 N N . LEU A 1 184 ? -1.089 3.903 7.764 1.00 98.06 184 LEU A N 1
ATOM 1329 C CA . LEU A 1 184 ? 0.228 3.424 8.172 1.00 98.06 184 LEU A CA 1
ATOM 1330 C C . LEU A 1 184 ? 0.978 2.949 6.928 1.00 98.06 184 LEU A C 1
ATOM 1332 O O . LEU A 1 184 ? 0.523 2.051 6.228 1.00 98.06 184 LEU A O 1
ATOM 1336 N N . ALA A 1 185 ? 2.146 3.516 6.647 1.00 98.12 185 ALA A N 1
ATOM 1337 C CA . ALA A 1 185 ? 2.841 3.218 5.403 1.00 98.12 185 ALA A CA 1
ATOM 1338 C C . ALA A 1 185 ? 4.365 3.209 5.543 1.00 98.12 185 ALA A C 1
ATOM 1340 O O . ALA A 1 185 ? 4.921 3.873 6.418 1.00 98.12 185 ALA A O 1
ATOM 1341 N N . PHE A 1 186 ? 5.045 2.461 4.668 1.00 96.31 186 PHE A N 1
ATOM 1342 C CA . PHE A 1 186 ? 6.503 2.320 4.687 1.00 96.31 186 PHE A CA 1
ATOM 1343 C C . PHE A 1 186 ? 7.138 2.500 3.303 1.00 96.31 186 PHE A C 1
ATOM 1345 O O . PHE A 1 186 ? 6.670 1.928 2.325 1.00 96.31 186 PHE A O 1
ATOM 1352 N N . SER A 1 187 ? 8.256 3.238 3.230 1.00 93.75 187 SER A N 1
ATOM 1353 C CA . SER A 1 187 ? 9.075 3.422 2.018 1.00 93.75 187 SER A CA 1
ATOM 1354 C C . SER A 1 187 ? 8.228 3.803 0.790 1.00 93.75 187 SER A C 1
ATOM 1356 O O . SER A 1 187 ? 7.610 4.864 0.808 1.00 93.75 187 SER A O 1
ATOM 1358 N N . GLN A 1 188 ? 8.146 2.952 -0.242 1.00 93.50 188 GLN A N 1
ATOM 1359 C CA . GLN A 1 188 ? 7.272 3.169 -1.401 1.00 93.50 188 GLN A CA 1
ATOM 1360 C C . GLN A 1 188 ? 5.812 3.403 -0.980 1.00 93.50 188 GLN A C 1
ATOM 1362 O O . GLN A 1 188 ? 5.210 4.383 -1.397 1.00 93.50 188 GLN A O 1
ATOM 1367 N N . GLY A 1 189 ? 5.275 2.601 -0.057 1.00 97.06 189 GLY A N 1
ATOM 1368 C CA . GLY A 1 189 ? 3.932 2.801 0.484 1.00 97.06 189 GLY A CA 1
ATOM 1369 C C . GLY A 1 189 ? 3.723 4.185 1.104 1.00 97.06 189 GLY A C 1
ATOM 1370 O O . GLY A 1 189 ? 2.608 4.699 1.078 1.00 97.06 189 GLY A O 1
ATOM 1371 N N . ALA A 1 190 ? 4.768 4.827 1.643 1.00 97.25 190 ALA A N 1
ATOM 1372 C CA . ALA A 1 190 ? 4.647 6.164 2.228 1.00 97.25 190 ALA A CA 1
ATOM 1373 C C . ALA A 1 190 ? 4.420 7.246 1.163 1.00 97.25 190 ALA A C 1
ATOM 1375 O O . ALA A 1 190 ? 3.608 8.144 1.382 1.00 97.25 190 ALA A O 1
ATOM 1376 N N . SER A 1 191 ? 5.069 7.153 -0.004 1.00 95.12 191 SER A N 1
ATOM 1377 C CA . SER A 1 191 ? 4.749 8.071 -1.107 1.00 95.12 191 SER A CA 1
ATOM 1378 C C . SER A 1 191 ? 3.411 7.715 -1.763 1.00 95.12 191 SER A C 1
ATOM 1380 O O . SER A 1 191 ? 2.681 8.633 -2.129 1.00 95.12 191 SER A O 1
ATOM 1382 N N . THR A 1 192 ? 3.021 6.429 -1.799 1.00 96.38 192 THR A N 1
ATOM 1383 C CA . THR A 1 192 ? 1.655 6.014 -2.179 1.00 96.38 192 THR A CA 1
ATOM 1384 C C . THR A 1 192 ? 0.618 6.686 -1.288 1.00 96.38 192 THR A C 1
ATOM 1386 O O . THR A 1 192 ? -0.331 7.268 -1.796 1.00 96.38 192 THR A O 1
ATOM 1389 N N . SER A 1 193 ? 0.824 6.642 0.032 1.00 98.00 193 SER A N 1
ATOM 1390 C CA . SER A 1 193 ? -0.055 7.260 1.029 1.00 98.00 193 SER A CA 1
ATOM 1391 C C . SER A 1 193 ? -0.205 8.759 0.786 1.00 98.00 193 SER A C 1
ATOM 1393 O O . SER A 1 193 ? -1.323 9.256 0.708 1.00 98.00 193 SER A O 1
ATOM 1395 N N . ALA A 1 194 ? 0.908 9.473 0.589 1.00 96.94 194 ALA A N 1
ATOM 1396 C CA . ALA A 1 194 ? 0.879 10.911 0.335 1.00 96.94 194 ALA A CA 1
ATOM 1397 C C . ALA A 1 194 ? 0.083 11.267 -0.933 1.00 96.94 194 ALA A C 1
ATOM 13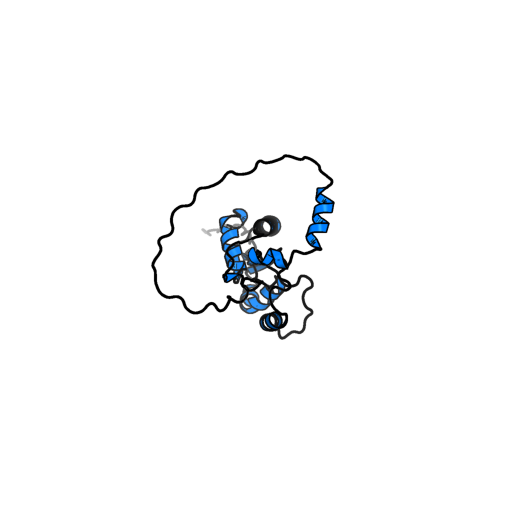99 O O . ALA A 1 194 ? -0.720 12.198 -0.910 1.00 96.94 194 ALA A O 1
ATOM 1400 N N . LEU A 1 195 ? 0.273 10.518 -2.024 1.00 96.06 195 LEU A N 1
ATOM 1401 C CA . LEU A 1 195 ? -0.485 10.718 -3.261 1.00 96.06 195 LEU A CA 1
ATOM 1402 C C . LEU A 1 195 ? -1.962 10.347 -3.095 1.00 96.06 195 LEU A C 1
ATOM 1404 O O . LEU A 1 195 ? -2.828 11.088 -3.547 1.00 96.06 195 LEU A O 1
ATOM 1408 N N . ALA A 1 196 ? -2.257 9.232 -2.428 1.00 96.56 196 ALA A N 1
ATOM 1409 C CA . ALA A 1 196 ? -3.621 8.777 -2.190 1.00 96.56 196 ALA A CA 1
ATOM 1410 C C . ALA A 1 196 ? -4.403 9.789 -1.343 1.00 96.56 196 ALA A C 1
ATOM 1412 O O . ALA A 1 196 ? -5.497 10.178 -1.729 1.00 96.56 196 ALA A O 1
ATOM 1413 N N . LEU A 1 197 ? -3.815 10.299 -0.257 1.00 96.50 197 LEU A N 1
ATOM 1414 C CA . LEU A 1 197 ? -4.412 11.358 0.564 1.00 96.50 197 LEU A CA 1
ATOM 1415 C C . LEU A 1 197 ? -4.637 12.659 -0.223 1.00 96.50 197 LEU A C 1
ATOM 1417 O O . LEU A 1 197 ? -5.585 13.386 0.045 1.00 96.50 197 LEU A O 1
ATOM 1421 N N . ALA A 1 198 ? -3.781 12.967 -1.200 1.00 96.00 198 ALA A N 1
ATOM 1422 C CA . ALA A 1 198 ? -3.933 14.164 -2.024 1.00 96.00 198 ALA A CA 1
ATOM 1423 C C . ALA A 1 198 ? -4.982 14.013 -3.140 1.00 96.00 198 ALA A C 1
ATOM 1425 O O . ALA A 1 198 ? -5.577 15.007 -3.554 1.00 96.00 198 ALA A O 1
ATOM 1426 N N . LEU A 1 199 ? -5.174 12.799 -3.665 1.00 95.31 199 LEU A N 1
ATOM 1427 C CA . LEU A 1 199 ? -5.909 12.557 -4.914 1.00 95.31 199 LEU A CA 1
ATOM 1428 C C . LEU A 1 199 ? -7.190 11.731 -4.744 1.00 95.31 199 LEU A C 1
ATOM 1430 O O . LEU A 1 199 ? -7.999 11.702 -5.669 1.00 95.31 199 LEU A O 1
ATOM 1434 N N . ILE A 1 200 ? -7.388 11.076 -3.599 1.00 94.19 200 ILE A N 1
ATOM 1435 C CA . ILE A 1 200 ? -8.554 10.238 -3.290 1.00 94.19 200 ILE A CA 1
ATOM 1436 C C . ILE A 1 200 ? -9.310 10.899 -2.128 1.00 94.19 200 ILE A C 1
ATOM 1438 O O . ILE A 1 200 ? -8.993 10.645 -0.966 1.00 94.19 200 ILE A O 1
ATOM 1442 N N . PRO A 1 201 ? -10.316 11.752 -2.408 1.00 90.81 201 PRO A N 1
ATOM 1443 C CA . PRO A 1 201 ? -10.992 12.548 -1.383 1.00 90.81 201 PRO A CA 1
ATOM 1444 C C . PRO A 1 201 ? -11.657 11.729 -0.278 1.00 90.81 201 PRO A C 1
ATOM 1446 O O . PRO A 1 201 ? -11.858 12.234 0.814 1.00 90.81 201 PRO A O 1
ATOM 1449 N N . GLN A 1 202 ? -12.022 10.475 -0.551 1.00 90.00 202 GLN A N 1
ATOM 1450 C CA . GLN A 1 202 ? -12.661 9.594 0.428 1.00 90.00 202 GLN A CA 1
ATOM 1451 C C . GLN A 1 202 ? -11.682 9.057 1.485 1.00 90.00 202 GLN A C 1
ATOM 1453 O O . GLN A 1 202 ? -12.125 8.484 2.477 1.00 90.00 202 GLN A O 1
ATOM 1458 N N . LEU A 1 203 ? -10.372 9.202 1.259 1.00 90.06 203 LEU A N 1
ATOM 1459 C CA . LEU A 1 203 ? -9.320 8.812 2.199 1.00 90.06 203 LEU A CA 1
ATOM 1460 C C . LEU A 1 203 ? -8.837 9.990 3.071 1.00 90.06 203 LEU A C 1
ATOM 1462 O O . LEU A 1 203 ? -8.140 9.751 4.055 1.00 90.06 203 LEU A O 1
ATOM 1466 N N . ALA A 1 204 ? -9.161 11.231 2.688 1.00 72.12 204 ALA A N 1
ATOM 1467 C CA . ALA A 1 204 ? -8.651 12.469 3.283 1.00 72.12 204 ALA A CA 1
ATOM 1468 C C . ALA A 1 204 ? -9.587 13.086 4.332 1.00 72.12 204 ALA A C 1
ATOM 1470 O O . ALA A 1 204 ? -10.824 12.950 4.193 1.00 72.12 204 ALA A O 1
#

Foldseek 3Di:
DDDPDDDDDDDPPPPLDAAEAEEAEAFQAFQVLSCVVCCVVCVVRVVRYHYHGGGAPADCPPLDPVVVVCVSRPDVDPDDDDPVGTGANWDQPLLCVVPVPDDPVVVVVVVVVPDDDDDDDDDDDDDDDDDDDDDDDDDDDDPPPDPDPSHDDPVRRPDTHDNVVSLVVVLVCLVPVDDHNYYHYDHNRVVNRVVNVVPPVSND

InterPro domains:
  IPR005645 Serine hydrolase domain [PF03959] (17-105)
  IPR005645 Serine hydrolase domain [PF03959] (119-202)
  IPR029058 Alpha/Beta hydrolase fold [G3DSA:3.40.50.1820] (15-116)
  IPR029058 Alpha/Beta hydrolase fold [SSF53474] (17-134)
  IPR050593 Lovastatin nonaketide synthase thioesterase [PTHR48070] (16-198)

Secondary structure (DSSP, 8-state):
----------------PPEEEEEEPPTT--HHHHHHHTHHHHHHHTTTEEEEEE--SEE-TTSS-HHHHHHHH--SS-PPPPTT--EESSEEGGGHHHH-SSHHHHHHHHHHTTS------PPPPP----PPPP----------PPPPPSS--GGG-S-EE-HHHHHHHHHHHHHHH---SEEEE-THHHHHHHHHHHH-GGG-